Protein AF-A0A8H6GG37-F1 (afdb_monomer_lite)

Foldseek 3Di:
DPDDPWDKDKDFAAPPPCPVVVPPGGPDIDIDIDDDDDPPVQLVVVPPVPDPDDDPPADRLVVLLVQLVLQVQAAPAEAEAADCPRNSNQVNSVVRRHNYDYHHDDPCQQQAVHDLRGLVVVCVVDVPDDRPDAQDAPLLVLVVVVVVCLVPADAQGKDKDKAKDFQPDDCGPDDDDDQQWAWDDWDWDDDPRIIIITTMTTGHPPVPGDPVRNVCVVPDDDDDQDDRHNCSSYVPVCVVVVVVPDPD

InterPro domains:
  IPR029063 S-adenosyl-L-methionine-dependent methyltransferase superfamily [G3DSA:3.40.50.150] (49-127)
  IPR029063 S-adenosyl-L-methionine-dependent methyltransferase superfamily [SSF53335] (45-206)
  IPR059073 tRNA (guanine(10)-N(2))-methyltransferase TRMT11, N-terminal domain [PF25904] (1-40)

pLDDT: mean 85.77, std 13.99, range [35.09, 98.62]

Organism: NCBI:txid100902

Sequence (248 aa):
MTNPDNLFTIFEMWPYNSVPLNIPDPTMMYLARHVGNSSRELLVKFDLKKRGYISTTSMDSELALVTANLALAAPGKLFYDPFVGTGSFPIACAHFGALAFGSDIDGRSIRGEGGNKSLKGNFDQKPTYVPPKKPYSFLVMLDDILAFASETLVDEGRLSFWMPTANDEDQEIPVPSHPYMGVVSVCTQPFNKWSRRLITYRRLPDSQVSQEALEAYTNRQKLTLNGTSADELNPFRRGYFKKFEAEE

Structure (mmCIF, N/CA/C/O backbone):
data_AF-A0A8H6GG37-F1
#
_entry.id   AF-A0A8H6GG37-F1
#
loop_
_atom_site.group_PDB
_atom_site.id
_atom_site.type_symbol
_atom_site.label_atom_id
_atom_site.label_alt_id
_atom_site.label_comp_id
_atom_site.label_asym_id
_atom_site.label_entity_id
_atom_site.label_seq_id
_atom_site.pdbx_PDB_ins_code
_atom_site.Cartn_x
_atom_site.Cartn_y
_atom_site.Cartn_z
_atom_site.occupancy
_atom_site.B_iso_or_equiv
_atom_site.auth_seq_id
_atom_site.auth_comp_id
_atom_site.auth_asym_id
_atom_site.auth_atom_id
_atom_site.pdbx_PDB_model_num
ATOM 1 N N . MET A 1 1 ? 9.908 -5.284 -39.835 1.00 66.06 1 MET A N 1
ATOM 2 C CA . MET A 1 1 ? 9.588 -6.712 -39.619 1.00 66.06 1 MET A CA 1
ATOM 3 C C . MET A 1 1 ? 8.368 -6.785 -38.720 1.00 66.06 1 MET A C 1
ATOM 5 O O . MET A 1 1 ? 8.348 -6.089 -37.714 1.00 66.06 1 MET A O 1
ATOM 9 N N . THR A 1 2 ? 7.347 -7.548 -39.091 1.00 84.38 2 THR A N 1
ATOM 10 C CA . THR A 1 2 ? 6.125 -7.750 -38.297 1.00 84.38 2 THR A CA 1
ATOM 11 C C . THR A 1 2 ? 6.185 -9.117 -37.610 1.00 84.38 2 THR A C 1
ATOM 13 O O . THR A 1 2 ? 6.538 -10.096 -38.253 1.00 84.38 2 THR A O 1
ATOM 16 N N . ASN A 1 3 ? 5.851 -9.168 -36.315 1.00 88.00 3 ASN A N 1
ATOM 17 C CA . ASN A 1 3 ? 5.745 -10.386 -35.493 1.00 88.00 3 ASN A CA 1
ATOM 18 C C . ASN A 1 3 ? 7.001 -11.297 -35.429 1.00 88.00 3 ASN A C 1
ATOM 20 O O . ASN A 1 3 ? 6.929 -12.455 -35.835 1.00 88.00 3 ASN A O 1
ATOM 24 N N . PRO A 1 4 ? 8.157 -10.802 -34.947 1.00 92.88 4 PRO A N 1
ATOM 25 C CA . PRO A 1 4 ? 9.343 -11.638 -34.762 1.00 92.88 4 PRO A CA 1
ATOM 26 C C . PRO A 1 4 ? 9.193 -12.602 -33.572 1.00 92.88 4 PRO A C 1
ATOM 28 O O . PRO A 1 4 ? 8.667 -12.212 -32.531 1.00 92.88 4 PRO A O 1
ATOM 31 N N . ASP A 1 5 ? 9.748 -13.814 -33.680 1.00 92.44 5 ASP A N 1
ATOM 32 C CA . ASP A 1 5 ? 9.786 -14.787 -32.569 1.00 92.44 5 ASP A CA 1
ATOM 33 C C . ASP A 1 5 ? 10.670 -14.317 -31.406 1.00 92.44 5 ASP A C 1
ATOM 35 O O . ASP A 1 5 ? 10.415 -14.611 -30.240 1.00 92.44 5 ASP A O 1
ATOM 39 N N . ASN A 1 6 ? 11.736 -13.578 -31.726 1.00 93.06 6 ASN A N 1
ATOM 40 C CA . ASN A 1 6 ? 12.625 -12.972 -30.748 1.00 93.06 6 ASN A CA 1
ATOM 41 C C . ASN A 1 6 ? 12.897 -11.525 -31.141 1.00 93.06 6 ASN A C 1
ATOM 43 O O . ASN A 1 6 ? 13.333 -11.241 -32.257 1.00 93.06 6 ASN A O 1
ATOM 47 N N . LEU A 1 7 ? 12.683 -10.620 -30.193 1.00 94.19 7 LEU A N 1
ATOM 48 C CA . LEU A 1 7 ? 13.090 -9.230 -30.312 1.00 94.19 7 LEU A CA 1
ATOM 49 C C . LEU A 1 7 ? 14.289 -9.007 -29.389 1.00 94.19 7 LEU A C 1
ATOM 51 O O . LEU A 1 7 ? 14.226 -9.321 -28.200 1.00 94.19 7 LEU A O 1
ATOM 55 N N . PHE A 1 8 ? 15.379 -8.487 -29.944 1.00 94.50 8 PHE A N 1
ATOM 56 C CA . PHE A 1 8 ? 16.573 -8.111 -29.194 1.00 94.50 8 PHE A CA 1
ATOM 57 C C . PHE A 1 8 ? 16.728 -6.595 -29.221 1.00 94.50 8 PHE A C 1
ATOM 59 O O . PHE A 1 8 ? 16.474 -5.963 -30.247 1.00 94.50 8 PHE A O 1
ATOM 66 N N . THR A 1 9 ? 17.153 -6.032 -28.096 1.00 93.62 9 THR A N 1
ATOM 67 C CA . THR A 1 9 ? 17.305 -4.590 -27.901 1.00 93.62 9 THR A CA 1
ATOM 68 C C . THR A 1 9 ? 18.679 -4.299 -27.320 1.00 93.62 9 THR A C 1
ATOM 70 O O . THR A 1 9 ? 19.164 -5.040 -26.462 1.00 93.62 9 THR A O 1
ATOM 73 N N . ILE A 1 10 ? 19.290 -3.210 -27.782 1.00 95.06 10 ILE A N 1
ATOM 74 C CA . ILE A 1 10 ? 20.491 -2.641 -27.175 1.00 95.06 10 ILE A CA 1
ATOM 75 C C . ILE A 1 10 ? 20.045 -1.559 -26.189 1.00 95.06 10 ILE A C 1
ATOM 77 O O . ILE A 1 10 ? 19.316 -0.642 -26.562 1.00 95.06 10 ILE A O 1
ATOM 81 N N . PHE A 1 11 ? 20.461 -1.686 -24.933 1.00 94.00 11 PHE A N 1
ATOM 82 C CA . PHE A 1 11 ? 20.281 -0.673 -23.901 1.00 94.00 11 PHE A CA 1
ATOM 83 C C . PHE A 1 11 ? 21.609 0.021 -23.642 1.00 94.00 11 PHE A C 1
ATOM 85 O O . PHE A 1 11 ? 22.604 -0.629 -23.323 1.00 94.00 11 PHE A O 1
ATOM 92 N N . GLU A 1 12 ? 21.608 1.342 -23.751 1.00 95.88 12 GLU A N 1
ATOM 93 C CA . GLU A 1 12 ? 22.790 2.168 -23.545 1.00 95.88 12 GLU A CA 1
ATOM 94 C C . GLU A 1 12 ? 22.680 2.901 -22.210 1.00 95.88 12 GLU A C 1
ATOM 96 O O . GLU A 1 12 ? 21.697 3.594 -21.939 1.00 95.88 12 GLU A O 1
ATOM 101 N N . MET A 1 13 ? 23.702 2.759 -21.372 1.00 95.44 13 MET A N 1
ATOM 102 C CA . MET A 1 13 ? 23.847 3.553 -20.162 1.00 95.44 13 MET A CA 1
ATOM 103 C C . MET A 1 13 ? 24.735 4.751 -20.446 1.00 95.44 13 MET A C 1
ATOM 105 O O . MET A 1 13 ? 25.945 4.624 -20.634 1.00 95.44 13 MET A O 1
ATOM 109 N N . TRP A 1 14 ? 24.114 5.921 -20.432 1.00 96.50 14 TRP A N 1
ATOM 110 C CA . TRP A 1 14 ? 24.785 7.196 -20.605 1.00 96.50 14 TRP A CA 1
ATOM 111 C C . TRP A 1 14 ? 25.024 7.873 -19.252 1.00 96.50 14 TRP A C 1
ATOM 113 O O . TRP A 1 14 ? 24.177 7.764 -18.358 1.00 96.50 14 TRP A O 1
ATOM 123 N N . PRO A 1 15 ? 26.132 8.615 -19.089 1.00 94.31 15 PRO A N 1
ATOM 124 C CA . PRO A 1 15 ? 26.285 9.511 -17.953 1.00 94.31 15 PRO A CA 1
ATOM 125 C C . PRO A 1 15 ? 25.146 10.536 -17.903 1.00 94.31 15 PRO A C 1
ATOM 127 O O . PRO A 1 15 ? 24.625 10.965 -18.937 1.00 94.31 15 PRO A O 1
ATOM 130 N N . TYR A 1 16 ? 24.780 10.963 -16.695 1.00 93.81 16 TYR A N 1
ATOM 131 C CA . TYR A 1 16 ? 23.823 12.054 -16.516 1.00 93.81 16 TYR A CA 1
ATOM 132 C C . TYR A 1 16 ? 24.286 13.303 -17.289 1.00 93.81 16 TYR A C 1
ATOM 134 O O . TYR A 1 16 ? 25.466 13.648 -17.255 1.00 93.81 16 TYR A O 1
ATOM 142 N N . ASN A 1 17 ? 23.362 13.978 -17.983 1.00 93.62 17 ASN A N 1
ATOM 143 C CA . ASN A 1 17 ? 23.649 15.109 -18.879 1.00 93.62 17 ASN A CA 1
ATOM 144 C C . ASN A 1 17 ? 24.603 14.801 -20.055 1.00 93.62 17 ASN A C 1
ATOM 146 O O . ASN A 1 17 ? 25.293 15.702 -20.530 1.00 93.62 17 ASN A O 1
ATOM 150 N N . SER A 1 18 ? 24.622 13.572 -20.581 1.00 93.06 18 SER A N 1
ATOM 151 C CA . SER A 1 18 ? 25.464 13.219 -21.737 1.00 93.06 18 SER A CA 1
ATOM 152 C C . SER A 1 18 ? 25.250 14.106 -22.968 1.00 93.06 18 SER A C 1
ATOM 154 O O . SER A 1 18 ? 26.228 14.484 -23.611 1.00 93.06 18 SER A O 1
ATOM 156 N N . VAL A 1 19 ? 24.000 14.489 -23.264 1.00 92.19 19 VAL A N 1
ATOM 157 C CA . VAL A 1 19 ? 23.666 15.318 -24.436 1.00 92.19 19 VAL A CA 1
ATOM 158 C C . VAL A 1 19 ? 24.246 16.739 -24.314 1.00 92.19 19 VAL A C 1
ATOM 160 O O . VAL A 1 19 ? 25.012 17.120 -25.196 1.00 92.19 19 VAL A O 1
ATOM 163 N N . PRO A 1 20 ? 23.988 17.525 -23.241 1.00 95.88 20 PRO A N 1
ATOM 164 C CA . PRO A 1 20 ? 24.620 18.841 -23.085 1.00 95.88 20 PRO A CA 1
ATOM 165 C C . PRO A 1 20 ? 26.147 18.807 -22.969 1.00 95.88 20 PRO A C 1
ATOM 167 O O . PRO A 1 20 ? 26.809 19.755 -23.378 1.00 95.88 20 PRO A O 1
ATOM 170 N N . LEU A 1 21 ? 26.708 17.739 -22.392 1.00 94.56 21 LEU A N 1
ATOM 171 C CA . LEU A 1 21 ? 28.153 17.583 -22.206 1.00 94.56 21 LEU A CA 1
ATOM 172 C C . LEU A 1 21 ? 28.867 17.037 -23.450 1.00 94.56 21 LEU A C 1
ATOM 174 O O . LEU A 1 21 ? 30.084 16.866 -23.417 1.00 94.56 21 LEU A O 1
ATOM 178 N N . ASN A 1 22 ? 28.126 16.775 -24.531 1.00 94.69 22 ASN A N 1
ATOM 179 C CA . ASN A 1 22 ? 28.638 16.225 -25.782 1.00 94.69 22 ASN A CA 1
ATOM 180 C C . ASN A 1 22 ? 29.504 14.971 -25.564 1.00 94.69 22 ASN A C 1
ATOM 182 O O . ASN A 1 22 ? 30.577 14.824 -26.152 1.00 94.69 22 ASN A O 1
ATOM 186 N N . ILE A 1 23 ? 29.055 14.092 -24.664 1.00 95.00 23 ILE A N 1
ATOM 187 C CA . ILE A 1 23 ? 29.743 12.831 -24.392 1.00 95.00 23 ILE A CA 1
ATOM 188 C C . ILE A 1 23 ? 29.549 11.931 -25.620 1.00 95.00 23 ILE A C 1
ATOM 190 O O . ILE A 1 23 ? 28.401 11.711 -26.006 1.00 95.00 23 ILE A O 1
ATOM 194 N N . PRO A 1 24 ? 30.630 11.435 -26.247 1.00 94.88 24 PRO A N 1
ATOM 195 C CA . PRO A 1 24 ? 30.539 10.760 -27.541 1.00 94.88 24 PRO A CA 1
ATOM 196 C C . PRO A 1 24 ? 30.021 9.322 -27.445 1.00 94.88 24 PRO A C 1
ATOM 198 O O . PRO A 1 24 ? 29.372 8.854 -28.375 1.00 94.88 24 PRO A O 1
ATOM 201 N N . ASP A 1 25 ? 30.267 8.644 -26.321 1.00 95.56 25 ASP A N 1
ATOM 202 C CA . ASP A 1 25 ? 30.009 7.213 -26.163 1.00 95.56 25 ASP A CA 1
ATOM 203 C C . ASP A 1 25 ? 29.302 6.907 -24.831 1.00 95.56 25 ASP A C 1
ATOM 205 O O . ASP A 1 25 ? 29.584 7.556 -23.811 1.00 95.56 25 ASP A O 1
ATOM 209 N N . PRO A 1 26 ? 28.403 5.905 -24.791 1.00 96.00 26 PRO A N 1
ATOM 210 C CA . PRO A 1 26 ? 27.817 5.452 -23.540 1.00 96.00 26 PRO A CA 1
ATOM 211 C C . PRO A 1 26 ? 28.872 4.767 -22.670 1.00 96.00 26 PRO A C 1
ATOM 213 O O . PRO A 1 26 ? 29.826 4.157 -23.148 1.00 96.00 26 PRO A O 1
ATOM 216 N N . THR A 1 27 ? 28.665 4.805 -21.357 1.00 95.94 27 THR A N 1
ATOM 217 C CA . THR A 1 27 ? 29.536 4.119 -20.394 1.00 95.94 27 THR A CA 1
ATOM 218 C C . THR A 1 27 ? 29.417 2.602 -20.504 1.00 95.94 27 THR A C 1
ATOM 220 O O . THR A 1 27 ? 30.375 1.883 -20.229 1.00 95.94 27 THR A O 1
ATOM 223 N N . MET A 1 28 ? 28.238 2.101 -20.880 1.00 96.44 28 MET A N 1
ATOM 224 C CA . MET A 1 28 ? 28.003 0.672 -21.053 1.00 96.44 28 MET A CA 1
ATOM 225 C C . MET A 1 28 ? 26.891 0.412 -22.066 1.00 96.44 28 MET A C 1
ATOM 227 O O . MET A 1 28 ? 25.934 1.181 -22.160 1.00 96.44 28 MET A O 1
ATOM 231 N N . MET A 1 29 ? 27.001 -0.703 -22.785 1.00 96.69 29 MET A N 1
ATOM 232 C CA . MET A 1 29 ? 25.957 -1.217 -23.667 1.00 96.69 29 MET A CA 1
ATOM 233 C C . MET A 1 29 ? 25.572 -2.634 -23.248 1.00 96.69 29 MET A C 1
ATOM 235 O O . MET A 1 29 ? 26.437 -3.468 -22.979 1.00 96.69 29 MET A O 1
ATOM 239 N N . TYR A 1 30 ? 24.273 -2.919 -23.244 1.00 96.06 30 TYR A N 1
ATOM 240 C CA . TYR A 1 30 ? 23.727 -4.245 -22.978 1.00 96.06 30 TYR A CA 1
ATOM 241 C C . TYR A 1 30 ? 22.900 -4.715 -24.164 1.00 96.06 30 TYR A C 1
ATOM 243 O O . TYR A 1 30 ? 21.955 -4.041 -24.564 1.00 96.06 30 TYR A O 1
ATOM 251 N N . LEU A 1 31 ? 23.201 -5.901 -24.684 1.00 96.81 31 LEU A N 1
ATOM 252 C CA . LEU A 1 31 ? 22.315 -6.602 -25.606 1.00 96.81 31 LEU A CA 1
ATOM 253 C C . LEU A 1 31 ? 21.396 -7.523 -24.800 1.00 96.81 31 LEU A C 1
ATOM 255 O O . LEU A 1 31 ? 21.874 -8.413 -24.098 1.00 96.81 31 LEU A O 1
ATOM 259 N N . ALA A 1 32 ? 20.084 -7.328 -24.908 1.00 95.44 32 ALA A N 1
ATOM 260 C CA . ALA A 1 32 ? 19.099 -8.096 -24.154 1.00 95.44 32 ALA A CA 1
ATOM 261 C C . ALA A 1 32 ? 17.963 -8.604 -25.045 1.00 95.44 32 ALA A C 1
ATOM 263 O O . ALA A 1 32 ? 17.609 -7.987 -26.051 1.00 95.44 32 ALA A O 1
ATOM 264 N N . ARG A 1 33 ? 17.352 -9.726 -24.648 1.00 94.38 33 ARG A N 1
ATOM 265 C CA . ARG A 1 33 ? 16.090 -10.191 -25.235 1.00 94.38 33 ARG A CA 1
ATOM 266 C C . ARG A 1 33 ? 14.936 -9.413 -24.614 1.00 94.38 33 ARG A C 1
ATOM 268 O O . ARG A 1 33 ? 14.821 -9.343 -23.393 1.00 94.38 33 ARG A O 1
ATOM 275 N N . HIS A 1 34 ? 14.050 -8.885 -25.443 1.00 92.00 34 HIS A N 1
ATOM 276 C CA . HIS A 1 34 ? 12.800 -8.294 -24.994 1.00 92.00 34 HIS A CA 1
ATOM 277 C C . HIS A 1 34 ? 11.903 -9.377 -24.373 1.00 92.00 34 HIS A C 1
ATOM 279 O O . HIS A 1 34 ? 11.577 -10.372 -25.019 1.00 92.00 34 HIS A O 1
ATOM 285 N N . VAL A 1 35 ? 11.529 -9.192 -23.105 1.00 92.12 35 VAL A N 1
ATOM 286 C CA . VAL A 1 35 ? 10.702 -10.147 -22.341 1.00 92.12 35 VAL A CA 1
ATOM 287 C C . VAL A 1 35 ? 9.262 -9.679 -22.146 1.00 92.12 35 VAL A C 1
ATOM 289 O O . VAL A 1 35 ? 8.386 -10.504 -21.912 1.00 92.12 35 VAL A O 1
ATOM 292 N N . GLY A 1 36 ? 9.000 -8.377 -22.255 1.00 89.12 36 GLY A N 1
ATOM 293 C CA . GLY A 1 36 ? 7.673 -7.818 -22.045 1.00 89.12 36 GLY A CA 1
ATOM 294 C C . GLY A 1 36 ? 7.670 -6.295 -22.061 1.00 89.12 36 GLY A C 1
ATOM 295 O O . GLY A 1 36 ? 8.689 -5.652 -21.813 1.00 89.12 36 GLY A O 1
ATOM 296 N N . ASN A 1 37 ? 6.493 -5.739 -22.339 1.00 89.06 37 ASN A N 1
ATOM 297 C CA . ASN A 1 37 ? 6.243 -4.304 -22.325 1.00 89.06 37 ASN A CA 1
ATOM 298 C C . ASN A 1 37 ? 5.727 -3.852 -20.954 1.00 89.06 37 ASN A C 1
ATOM 300 O O . ASN A 1 37 ? 5.157 -4.636 -20.196 1.00 89.06 37 ASN A O 1
ATOM 304 N N . SER A 1 38 ? 5.863 -2.559 -20.665 1.00 88.50 38 SER A N 1
ATOM 305 C CA . SER A 1 38 ? 5.164 -1.940 -19.537 1.00 88.50 38 SER A CA 1
ATOM 306 C C . SER A 1 38 ? 3.655 -1.912 -19.767 1.00 88.50 38 SER A C 1
ATOM 308 O O . SER A 1 38 ? 3.229 -1.646 -20.889 1.00 88.50 38 SER A O 1
ATOM 310 N N . SER A 1 39 ? 2.869 -2.011 -18.699 1.00 89.75 39 SER A N 1
ATOM 311 C CA . SER A 1 39 ? 1.404 -1.911 -18.748 1.00 89.75 39 SER A CA 1
ATOM 312 C C . SER A 1 39 ? 0.882 -0.463 -18.674 1.00 89.75 39 SER A C 1
ATOM 314 O O . SER A 1 39 ? -0.034 -0.147 -17.914 1.00 89.75 39 SER A O 1
ATOM 316 N N . ARG A 1 40 ? 1.501 0.467 -19.416 1.00 90.00 40 ARG A N 1
ATOM 317 C CA . ARG A 1 40 ? 1.153 1.908 -19.379 1.00 90.00 40 ARG A CA 1
ATOM 318 C C . ARG A 1 40 ? -0.265 2.191 -19.878 1.00 90.00 40 ARG A C 1
ATOM 320 O O . ARG A 1 40 ? -0.887 3.161 -19.455 1.00 90.00 40 ARG A O 1
ATOM 327 N N . GLU A 1 41 ? -0.802 1.334 -20.735 1.00 92.81 41 GLU A N 1
ATOM 328 C CA . GLU A 1 41 ? -2.183 1.378 -21.213 1.00 92.81 41 GLU A CA 1
ATOM 329 C C . GLU A 1 41 ? -3.214 1.272 -20.080 1.00 92.81 41 GLU A C 1
ATOM 331 O O . GLU A 1 41 ? -4.336 1.769 -20.213 1.00 92.81 41 GLU A O 1
ATOM 336 N N . LEU A 1 42 ? -2.834 0.686 -18.939 1.00 93.00 42 LEU A N 1
ATOM 337 C CA . LEU A 1 42 ? -3.704 0.602 -17.771 1.00 93.00 42 LEU A CA 1
ATOM 338 C C . LEU A 1 42 ? -4.040 1.980 -17.200 1.00 93.00 42 LEU A C 1
ATOM 340 O O . LEU A 1 42 ? -5.151 2.160 -16.710 1.00 93.00 42 LEU A O 1
ATOM 344 N N . LEU A 1 43 ? -3.157 2.972 -17.337 1.00 91.62 43 LEU A N 1
ATOM 345 C CA . LEU A 1 43 ? -3.440 4.345 -16.905 1.00 91.62 43 LEU A CA 1
ATOM 346 C C . LEU A 1 43 ? -4.620 4.938 -17.675 1.00 91.62 43 LEU A C 1
ATOM 348 O O . LEU A 1 43 ? -5.499 5.570 -17.098 1.00 91.62 43 LEU A O 1
ATOM 352 N N . VAL A 1 44 ? -4.691 4.656 -18.977 1.00 92.25 44 VAL A N 1
ATOM 353 C CA . VAL A 1 44 ? -5.805 5.085 -19.829 1.00 92.25 44 VAL A CA 1
ATOM 354 C C . VAL A 1 44 ? -7.068 4.293 -19.502 1.00 92.25 44 VAL A C 1
ATOM 356 O O . VAL A 1 44 ? -8.170 4.842 -19.537 1.00 92.25 44 VAL A O 1
ATOM 359 N N . LYS A 1 45 ? -6.943 2.997 -19.201 1.00 91.81 45 LYS A N 1
ATOM 360 C CA . LYS A 1 45 ? -8.080 2.140 -18.838 1.00 91.81 45 LYS A CA 1
ATOM 361 C C . LYS A 1 45 ? -8.720 2.567 -17.516 1.00 91.81 45 LYS A C 1
ATOM 363 O O . LYS A 1 45 ? -9.943 2.638 -17.443 1.00 91.81 45 LYS A O 1
ATOM 368 N N . PHE A 1 46 ? -7.901 2.847 -16.505 1.00 92.31 46 PHE A N 1
ATOM 369 C CA . PHE A 1 46 ? -8.332 3.189 -15.150 1.00 92.31 46 PHE A CA 1
ATOM 370 C C . PHE A 1 46 ? -8.452 4.689 -14.897 1.00 92.31 46 PHE A C 1
ATOM 372 O O . PHE A 1 46 ? -8.650 5.067 -13.746 1.00 92.31 46 PHE A O 1
ATOM 379 N N . ASP A 1 47 ? -8.351 5.533 -15.928 1.00 91.75 47 ASP A N 1
ATOM 380 C CA . ASP A 1 47 ? -8.538 6.982 -15.810 1.00 91.75 47 ASP A CA 1
ATOM 381 C C . ASP A 1 47 ? -9.796 7.297 -14.983 1.00 91.75 47 ASP A C 1
ATOM 383 O O . ASP A 1 47 ? -10.906 6.860 -15.310 1.00 91.75 47 ASP A O 1
ATOM 387 N N . LEU A 1 48 ? -9.614 8.063 -13.903 1.00 88.81 48 LEU A N 1
ATOM 388 C CA . LEU A 1 48 ? -10.680 8.422 -12.972 1.00 88.81 48 LEU A CA 1
ATOM 389 C C . LEU A 1 48 ? -11.865 9.100 -13.671 1.00 88.81 48 LEU A C 1
ATOM 391 O O . LEU A 1 48 ? -12.999 8.931 -13.230 1.00 88.81 48 LEU A O 1
ATOM 395 N N . LYS A 1 49 ? -11.643 9.797 -14.793 1.00 89.69 49 LYS A N 1
ATOM 396 C CA . LYS A 1 49 ? -12.711 10.433 -15.584 1.00 89.69 49 LYS A CA 1
ATOM 397 C C . LYS A 1 49 ? -13.695 9.433 -16.190 1.00 89.69 49 LYS A C 1
ATOM 399 O O . LYS A 1 49 ? -14.820 9.804 -16.507 1.00 89.69 49 LYS A O 1
ATOM 404 N N . LYS A 1 50 ? -13.285 8.174 -16.369 1.00 89.25 50 LYS A N 1
ATOM 405 C CA . LYS A 1 50 ? -14.132 7.099 -16.913 1.00 89.25 50 LYS A CA 1
ATOM 406 C C . LYS A 1 50 ? -14.972 6.411 -15.839 1.00 89.25 50 LYS A C 1
ATOM 408 O O . LYS A 1 50 ? -15.801 5.560 -16.156 1.00 89.25 50 LYS A O 1
ATOM 413 N N . ARG A 1 51 ? -14.748 6.735 -14.565 1.00 87.12 51 ARG A N 1
ATOM 414 C CA . ARG A 1 51 ? -15.420 6.097 -13.438 1.00 87.12 51 ARG A CA 1
ATOM 415 C C . ARG A 1 51 ? -16.772 6.757 -13.180 1.00 87.12 51 ARG A C 1
ATOM 417 O O . ARG A 1 51 ? -16.860 7.974 -13.082 1.00 87.12 51 ARG A O 1
ATOM 424 N N . GLY A 1 52 ? -17.817 5.949 -12.994 1.00 88.50 52 GLY A N 1
ATOM 425 C CA . GLY A 1 52 ? -19.164 6.458 -12.697 1.00 88.50 52 GLY A CA 1
ATOM 426 C C . GLY A 1 52 ? -19.293 7.157 -11.337 1.00 88.50 52 GLY A C 1
ATOM 427 O O . GLY A 1 52 ? -20.215 7.940 -11.137 1.00 88.50 52 GLY A O 1
ATOM 428 N N . TYR A 1 53 ? -18.369 6.900 -10.406 1.00 85.25 53 TYR A N 1
ATOM 429 C CA . TYR A 1 53 ? -18.323 7.554 -9.101 1.00 85.25 53 TYR A CA 1
ATOM 430 C C . TYR A 1 53 ? -16.890 7.931 -8.724 1.00 85.25 53 TYR A C 1
ATOM 432 O O . TYR A 1 53 ? -16.013 7.069 -8.649 1.00 85.25 53 TYR A O 1
ATOM 440 N N . ILE A 1 54 ? -16.679 9.219 -8.455 1.00 87.44 54 ILE A N 1
ATOM 441 C CA . ILE A 1 54 ? -15.433 9.791 -7.942 1.00 87.44 54 ILE A CA 1
ATOM 442 C C . ILE A 1 54 ? -15.741 10.752 -6.793 1.00 87.44 54 ILE A C 1
ATOM 444 O O . ILE A 1 54 ? -16.830 11.313 -6.691 1.00 87.44 54 ILE A O 1
ATOM 448 N N . SER A 1 55 ? -14.755 10.952 -5.932 1.00 85.56 55 SER A N 1
ATOM 449 C CA . SER A 1 55 ? -14.772 11.927 -4.843 1.00 85.56 55 SER A CA 1
ATOM 450 C C . SER A 1 55 ? -13.366 12.493 -4.640 1.00 85.56 55 SER A C 1
ATOM 452 O O . SER A 1 55 ? -12.392 11.953 -5.172 1.00 85.56 55 SER A O 1
ATOM 454 N N . THR A 1 56 ? -13.248 13.527 -3.809 1.00 82.00 56 THR A N 1
ATOM 455 C CA . THR A 1 56 ? -11.969 14.145 -3.422 1.00 82.00 56 THR A CA 1
ATOM 456 C C . THR A 1 56 ? -10.984 13.184 -2.750 1.00 82.00 56 THR A C 1
ATOM 458 O O . THR A 1 56 ? -9.798 13.486 -2.688 1.00 82.00 56 THR A O 1
ATOM 461 N N . THR A 1 57 ? -11.444 12.024 -2.271 1.00 81.94 57 THR A N 1
ATOM 462 C CA . THR A 1 57 ? -10.600 10.985 -1.658 1.00 81.94 57 THR A CA 1
ATOM 463 C C . THR A 1 57 ? -10.186 9.887 -2.639 1.00 81.94 57 THR A C 1
ATOM 465 O O . THR A 1 57 ? -9.556 8.912 -2.237 1.00 81.94 57 THR A O 1
ATOM 468 N N . SER A 1 58 ? -10.528 10.012 -3.927 1.00 88.44 58 SER A N 1
ATOM 469 C CA . SER A 1 58 ? -10.154 9.014 -4.935 1.00 88.44 58 SER A CA 1
ATOM 470 C C . SER A 1 58 ? -8.653 9.062 -5.195 1.00 88.44 58 SER A C 1
ATOM 472 O O . SER A 1 58 ? -8.128 10.089 -5.621 1.00 88.44 58 SER A O 1
ATOM 474 N N . MET A 1 59 ? -7.968 7.940 -4.964 1.00 91.62 59 MET A N 1
ATOM 475 C CA . MET A 1 59 ? -6.555 7.812 -5.313 1.00 91.62 59 MET A CA 1
ATOM 476 C C . MET A 1 59 ? -6.384 7.804 -6.833 1.00 91.62 59 MET A C 1
ATOM 478 O O . MET A 1 59 ? -7.186 7.181 -7.536 1.00 91.62 59 MET A O 1
ATOM 482 N N . ASP A 1 60 ? -5.320 8.462 -7.294 1.00 92.12 60 ASP A N 1
ATOM 483 C CA . ASP A 1 60 ? -4.843 8.422 -8.674 1.00 92.12 60 ASP A CA 1
ATOM 484 C C . ASP A 1 60 ? -4.595 6.982 -9.155 1.00 92.12 60 ASP A C 1
ATOM 486 O O . ASP A 1 60 ? -4.138 6.117 -8.402 1.00 92.12 60 ASP A O 1
ATOM 490 N N . SER A 1 61 ? -4.907 6.731 -10.423 1.00 92.81 61 SER A N 1
ATOM 491 C CA . SER A 1 61 ? -4.905 5.396 -11.016 1.00 92.81 61 SER A CA 1
ATOM 492 C C . SER A 1 61 ? -3.507 4.784 -11.106 1.00 92.81 61 SER A C 1
ATOM 494 O O . SER A 1 61 ? -3.363 3.586 -10.863 1.00 92.81 61 SER A O 1
ATOM 496 N N . GLU A 1 62 ? -2.474 5.576 -11.410 1.00 94.25 62 GLU A N 1
ATOM 497 C CA . GLU A 1 62 ? -1.092 5.087 -11.458 1.00 94.25 62 GLU A CA 1
ATOM 498 C C . GLU A 1 62 ? -0.649 4.631 -10.072 1.00 94.25 62 GLU A C 1
ATOM 500 O O . GLU A 1 62 ? -0.189 3.504 -9.885 1.00 94.25 62 GLU A O 1
ATOM 505 N N . LEU A 1 63 ? -0.873 5.478 -9.073 1.00 94.81 63 LEU A N 1
ATOM 506 C CA . LEU A 1 63 ? -0.484 5.187 -7.698 1.00 94.81 63 LEU A CA 1
ATOM 507 C C . LEU A 1 63 ? -1.277 4.030 -7.095 1.00 94.81 63 LEU A C 1
ATOM 509 O O . LEU A 1 63 ? -0.718 3.247 -6.326 1.00 94.81 63 LEU A O 1
ATOM 513 N N . ALA A 1 64 ? -2.550 3.880 -7.458 1.00 95.75 64 ALA A N 1
ATOM 514 C CA . ALA A 1 64 ? -3.350 2.727 -7.068 1.00 95.75 64 ALA A CA 1
ATOM 515 C C . ALA A 1 64 ? -2.786 1.421 -7.655 1.00 95.75 64 ALA A C 1
ATOM 517 O O . ALA A 1 64 ? -2.633 0.448 -6.918 1.00 95.75 64 ALA A O 1
ATOM 518 N N . LEU A 1 65 ? -2.412 1.407 -8.941 1.00 96.38 65 LEU A N 1
ATOM 519 C CA . LEU A 1 65 ? -1.803 0.242 -9.596 1.00 96.38 65 LEU A CA 1
ATOM 520 C C . LEU A 1 65 ? -0.425 -0.094 -9.006 1.00 96.38 65 LEU A C 1
ATOM 522 O O . LEU A 1 65 ? -0.140 -1.260 -8.735 1.00 96.38 65 LEU A O 1
ATOM 526 N N . VAL A 1 66 ? 0.411 0.916 -8.742 1.00 95.69 66 VAL A N 1
ATOM 527 C CA . VAL A 1 66 ? 1.711 0.733 -8.072 1.00 95.69 66 VAL A CA 1
ATOM 528 C C . VAL A 1 66 ? 1.523 0.168 -6.664 1.00 95.69 66 VAL A C 1
ATOM 530 O O . VAL A 1 66 ? 2.217 -0.774 -6.281 1.00 95.69 66 VAL A O 1
ATOM 533 N N . THR A 1 67 ? 0.556 0.689 -5.906 1.00 96.75 67 THR A N 1
ATOM 534 C CA . THR A 1 67 ? 0.256 0.203 -4.550 1.00 96.75 67 THR A CA 1
ATOM 535 C C . THR A 1 67 ? -0.245 -1.242 -4.581 1.00 96.75 67 THR A C 1
ATOM 537 O O . THR A 1 67 ? 0.212 -2.053 -3.782 1.00 96.75 67 THR A O 1
ATOM 540 N N . ALA A 1 68 ? -1.115 -1.603 -5.529 1.00 96.81 68 ALA A N 1
ATOM 541 C CA . ALA A 1 68 ? -1.599 -2.975 -5.689 1.00 96.81 68 ALA A CA 1
ATOM 542 C C . ALA A 1 68 ? -0.464 -3.963 -6.024 1.00 96.81 68 ALA A C 1
ATOM 544 O O . ALA A 1 68 ? -0.436 -5.073 -5.490 1.00 96.81 68 ALA A O 1
ATOM 545 N N . ASN A 1 69 ? 0.511 -3.544 -6.838 1.00 95.75 69 ASN A N 1
ATOM 546 C CA . ASN A 1 69 ? 1.715 -4.333 -7.104 1.00 95.75 69 ASN A CA 1
ATOM 547 C C . ASN A 1 69 ? 2.586 -4.508 -5.852 1.00 95.75 69 ASN A C 1
ATOM 549 O O . ASN A 1 69 ? 3.026 -5.619 -5.566 1.00 95.75 69 ASN A O 1
ATOM 553 N N . LEU A 1 70 ? 2.809 -3.443 -5.075 1.00 96.94 70 LEU A N 1
ATOM 554 C CA . LEU A 1 70 ? 3.569 -3.513 -3.818 1.00 96.94 70 LEU A CA 1
ATOM 555 C C . LEU A 1 70 ? 2.867 -4.371 -2.754 1.00 96.94 70 LEU A C 1
ATOM 557 O O . LEU A 1 70 ? 3.532 -5.076 -1.996 1.00 96.94 70 LEU A O 1
ATOM 561 N N . ALA A 1 71 ? 1.534 -4.378 -2.759 1.00 96.44 71 ALA A N 1
ATOM 562 C CA . ALA A 1 71 ? 0.709 -5.265 -1.946 1.00 96.44 71 ALA A CA 1
ATOM 563 C C . ALA A 1 71 ? 0.660 -6.716 -2.475 1.00 96.44 71 ALA A C 1
ATOM 565 O O . ALA A 1 71 ? 0.055 -7.586 -1.850 1.00 96.44 71 ALA A O 1
ATOM 566 N N . LEU A 1 72 ? 1.314 -7.000 -3.609 1.00 97.44 72 LEU A N 1
ATOM 567 C CA . LEU A 1 72 ? 1.357 -8.304 -4.272 1.00 97.44 72 LEU A CA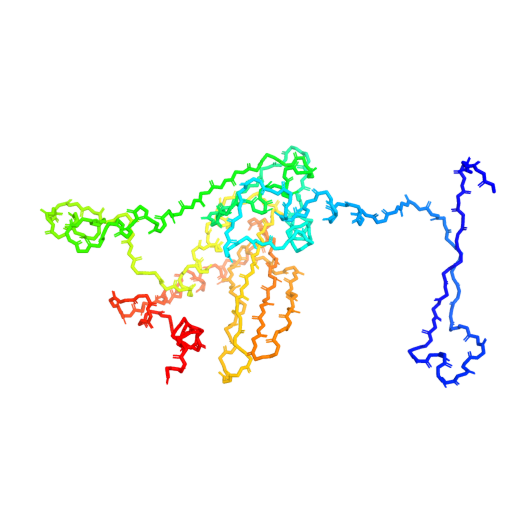 1
ATOM 568 C C . LEU A 1 72 ? -0.031 -8.851 -4.648 1.00 97.44 72 LEU A C 1
ATOM 570 O O . LEU A 1 72 ? -0.257 -10.061 -4.528 1.00 97.44 72 LEU A O 1
ATOM 574 N N . ALA A 1 73 ? -0.945 -7.990 -5.107 1.00 97.62 73 ALA A N 1
ATOM 575 C CA . ALA A 1 73 ? -2.249 -8.406 -5.621 1.00 97.62 73 ALA A CA 1
ATOM 576 C C . ALA A 1 73 ? -2.089 -9.403 -6.784 1.00 97.62 73 ALA A C 1
ATOM 578 O O . ALA A 1 73 ? -1.311 -9.174 -7.708 1.00 97.62 73 ALA A O 1
ATOM 579 N N . ALA A 1 74 ? -2.796 -10.532 -6.715 1.00 97.75 74 ALA A N 1
ATOM 580 C CA . ALA A 1 74 ? -2.699 -11.617 -7.689 1.00 97.75 74 ALA A CA 1
ATOM 581 C C . ALA A 1 74 ? -3.930 -12.544 -7.604 1.00 97.75 74 ALA A C 1
ATOM 583 O O . ALA A 1 74 ? -4.635 -12.515 -6.587 1.00 97.75 74 ALA A O 1
ATOM 584 N N . PRO A 1 75 ? -4.166 -13.414 -8.607 1.00 98.31 75 PRO A N 1
ATOM 585 C CA . PRO A 1 75 ? -5.208 -14.435 -8.542 1.00 98.31 75 PRO A CA 1
ATOM 586 C C . PRO A 1 75 ? -5.092 -15.322 -7.297 1.00 98.31 75 PRO A C 1
ATOM 588 O O . PRO A 1 75 ? -3.995 -15.713 -6.899 1.00 98.31 75 PRO A O 1
ATOM 591 N N . GLY A 1 76 ? -6.235 -15.639 -6.683 1.00 96.50 76 GLY A N 1
ATOM 592 C CA . GLY A 1 76 ? -6.311 -16.479 -5.479 1.00 96.50 76 GLY A CA 1
ATOM 593 C C . GLY A 1 76 ? -5.983 -15.762 -4.165 1.00 96.50 76 GLY A C 1
ATOM 594 O O . GLY A 1 76 ? -6.016 -16.396 -3.113 1.00 96.50 76 GLY A O 1
ATOM 595 N N . LYS A 1 77 ? -5.693 -14.454 -4.195 1.00 96.94 77 LYS A N 1
ATOM 596 C CA . LYS A 1 77 ? -5.429 -13.652 -2.993 1.00 96.94 77 LYS A CA 1
ATOM 597 C C . LYS A 1 77 ? -6.634 -12.811 -2.583 1.00 96.94 77 LYS A C 1
ATOM 599 O O . LYS A 1 77 ? -7.404 -12.364 -3.433 1.00 96.94 77 LYS A O 1
ATOM 604 N N . LEU A 1 78 ? -6.751 -12.565 -1.280 1.00 96.69 78 LEU A N 1
ATOM 605 C CA . LEU A 1 78 ? -7.695 -11.609 -0.705 1.00 96.69 78 LEU A CA 1
ATOM 606 C C . LEU A 1 78 ? -7.023 -10.244 -0.543 1.00 96.69 78 LEU A C 1
ATOM 608 O O . LEU A 1 78 ? -5.855 -10.171 -0.161 1.00 96.69 78 LEU A O 1
ATOM 612 N N . PHE A 1 79 ? -7.768 -9.173 -0.803 1.00 97.00 79 PHE A N 1
ATOM 613 C CA . PHE A 1 79 ? -7.343 -7.804 -0.525 1.00 97.00 79 PHE A CA 1
ATOM 614 C C . PHE A 1 79 ? -8.432 -7.067 0.253 1.00 97.00 79 PHE A C 1
ATOM 616 O O . PHE A 1 79 ? -9.592 -7.067 -0.162 1.00 97.00 79 PHE A O 1
ATOM 623 N N . TYR A 1 80 ? -8.049 -6.423 1.353 1.00 97.25 80 TYR A N 1
ATOM 624 C CA . TYR A 1 80 ? -8.958 -5.675 2.212 1.00 97.25 80 TYR A CA 1
ATOM 625 C C . TYR A 1 80 ? -8.482 -4.236 2.394 1.00 97.25 80 TYR A C 1
ATOM 627 O O . TYR A 1 80 ? -7.353 -4.001 2.820 1.00 97.25 80 TYR A O 1
ATOM 635 N N . ASP A 1 81 ? -9.366 -3.287 2.095 1.00 96.19 81 ASP A N 1
ATOM 636 C CA . ASP A 1 81 ? -9.153 -1.864 2.342 1.00 96.19 81 ASP A CA 1
ATOM 637 C C . ASP A 1 81 ? -10.101 -1.361 3.448 1.00 96.19 81 ASP A C 1
ATOM 639 O O . ASP A 1 81 ? -11.301 -1.208 3.195 1.00 96.19 81 ASP A O 1
ATOM 643 N N . PRO A 1 82 ? -9.609 -1.107 4.676 1.00 92.94 82 PRO A N 1
ATOM 644 C CA . PRO A 1 82 ? -10.447 -0.621 5.771 1.00 92.94 82 PRO A CA 1
ATOM 645 C C . PRO A 1 82 ? -10.863 0.855 5.628 1.00 92.94 82 PRO A C 1
ATOM 647 O O . PRO A 1 82 ? -11.657 1.332 6.442 1.00 92.94 82 PRO A O 1
ATOM 650 N N . PHE A 1 83 ? -10.347 1.567 4.617 1.00 91.00 83 PHE A N 1
ATOM 651 C CA . PHE A 1 83 ? -10.656 2.966 4.299 1.00 91.00 83 PHE A CA 1
ATOM 652 C C . PHE A 1 83 ? -10.910 3.127 2.793 1.00 91.00 83 PHE A C 1
ATOM 654 O O . PHE A 1 83 ? -10.287 3.949 2.115 1.00 91.00 83 PHE A O 1
ATOM 661 N N . VAL A 1 84 ? -11.817 2.300 2.263 1.00 92.06 84 VAL A N 1
ATOM 662 C CA . VAL A 1 84 ? -11.948 2.061 0.818 1.00 92.06 84 VAL A CA 1
ATOM 663 C C . VAL A 1 84 ? -12.309 3.296 -0.006 1.00 92.06 84 VAL A C 1
ATOM 665 O O . VAL A 1 84 ? -11.992 3.382 -1.197 1.00 92.06 84 VAL A O 1
ATOM 668 N N . GLY A 1 85 ? -12.971 4.272 0.604 1.00 90.38 85 GLY A N 1
ATOM 669 C CA . GLY A 1 85 ? -13.416 5.509 -0.007 1.00 90.38 85 GLY A CA 1
ATOM 670 C C . GLY A 1 85 ? -14.256 5.233 -1.244 1.00 90.38 85 GLY A C 1
ATOM 671 O O . GLY A 1 85 ? -15.299 4.583 -1.196 1.00 90.38 85 GLY A O 1
ATOM 672 N N . THR A 1 86 ? -13.796 5.731 -2.390 1.00 90.62 86 THR A N 1
ATOM 673 C CA . THR A 1 86 ? -14.457 5.425 -3.659 1.00 90.62 86 THR A CA 1
ATOM 674 C C . THR A 1 86 ? -14.123 4.036 -4.170 1.00 90.62 86 THR A C 1
ATOM 676 O O . THR A 1 86 ? -14.903 3.517 -4.952 1.00 90.62 86 THR A O 1
ATOM 679 N N . GLY A 1 87 ? -13.008 3.419 -3.765 1.00 92.88 87 GLY A N 1
ATOM 680 C CA . GLY A 1 87 ? -12.590 2.064 -4.145 1.00 92.88 87 GLY A CA 1
ATOM 681 C C . GLY A 1 87 ? -11.401 1.996 -5.102 1.00 92.88 87 GLY A C 1
ATOM 682 O O . GLY A 1 87 ? -11.296 1.033 -5.856 1.00 92.88 87 GLY A O 1
ATOM 683 N N . SER A 1 88 ? -10.527 3.009 -5.126 1.00 94.81 88 SER A N 1
ATOM 684 C CA . SER A 1 88 ? -9.377 3.026 -6.047 1.00 94.81 88 SER A CA 1
ATOM 685 C C . SER A 1 88 ? -8.447 1.816 -5.859 1.00 94.81 88 SER A C 1
ATOM 687 O O . SER A 1 88 ? -8.065 1.199 -6.853 1.00 94.81 88 SER A O 1
ATOM 689 N N . PHE A 1 89 ? -8.122 1.425 -4.617 1.00 96.38 89 PHE A N 1
ATOM 690 C CA . PHE A 1 89 ? -7.242 0.273 -4.379 1.00 96.38 89 PHE A CA 1
ATOM 691 C C . PHE A 1 89 ? -7.912 -1.072 -4.679 1.00 96.38 89 PHE A C 1
ATOM 693 O O . PHE A 1 89 ? -7.306 -1.848 -5.421 1.00 96.38 89 PHE A O 1
ATOM 700 N N . PRO A 1 90 ? -9.150 -1.368 -4.225 1.00 95.94 90 PRO A N 1
ATOM 701 C CA . PRO A 1 90 ? -9.793 -2.627 -4.593 1.00 95.94 90 PRO A CA 1
ATOM 702 C C . PRO A 1 90 ? -9.995 -2.805 -6.095 1.00 95.94 90 PRO A C 1
ATOM 704 O O . PRO A 1 90 ? -9.809 -3.911 -6.590 1.00 95.94 90 PRO A O 1
ATOM 707 N N . ILE A 1 91 ? -10.299 -1.736 -6.844 1.00 95.12 91 ILE A N 1
ATOM 708 C CA . ILE A 1 91 ? -10.386 -1.818 -8.310 1.00 95.12 91 ILE A CA 1
ATOM 709 C C . ILE A 1 91 ? -9.035 -2.201 -8.923 1.00 95.12 91 ILE A C 1
ATOM 711 O O . ILE A 1 91 ? -8.985 -3.087 -9.779 1.00 95.12 91 ILE A O 1
ATOM 715 N N . ALA A 1 92 ? -7.944 -1.568 -8.484 1.00 96.44 92 ALA A N 1
ATOM 716 C CA . ALA A 1 92 ? -6.603 -1.896 -8.963 1.00 96.44 92 ALA A CA 1
ATOM 717 C C . ALA A 1 92 ? -6.196 -3.336 -8.594 1.00 96.44 92 ALA A C 1
ATOM 719 O O . ALA A 1 92 ? -5.661 -4.062 -9.426 1.00 96.44 92 ALA A O 1
ATOM 720 N N . CYS A 1 93 ? -6.507 -3.792 -7.379 1.00 97.44 93 CYS A N 1
ATOM 721 C CA . CYS A 1 93 ? -6.196 -5.155 -6.941 1.00 97.44 93 CYS A CA 1
ATOM 722 C C . CYS A 1 93 ? -7.027 -6.208 -7.686 1.00 97.44 93 CYS A C 1
ATOM 724 O O . CYS A 1 93 ? -6.489 -7.230 -8.113 1.00 97.44 93 CYS A O 1
ATOM 726 N N . ALA A 1 94 ? -8.319 -5.942 -7.898 1.00 96.69 94 ALA A N 1
ATOM 727 C CA . ALA A 1 94 ? -9.201 -6.806 -8.676 1.00 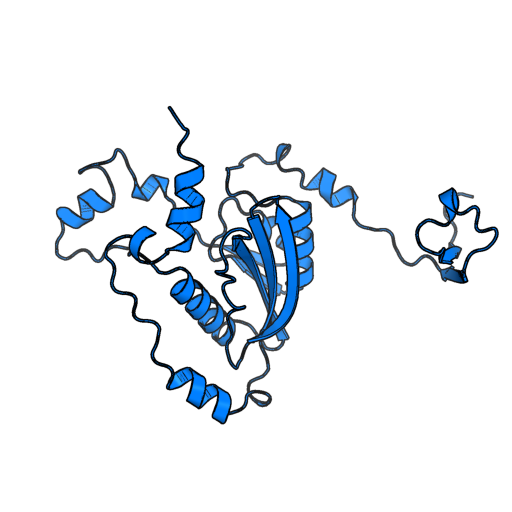96.69 94 ALA A CA 1
ATOM 728 C C . ALA A 1 94 ? -8.753 -6.914 -10.137 1.00 96.69 94 ALA A C 1
ATOM 730 O O . ALA A 1 94 ? -8.863 -7.981 -10.738 1.00 96.69 94 ALA A O 1
ATOM 731 N N . HIS A 1 95 ? -8.184 -5.846 -10.704 1.00 95.94 95 HIS A N 1
ATOM 732 C CA . HIS A 1 95 ? -7.588 -5.905 -12.035 1.00 95.94 95 HIS A CA 1
ATOM 733 C C . HIS A 1 95 ? -6.455 -6.934 -12.131 1.00 95.94 95 HIS A C 1
ATOM 735 O O . HIS A 1 95 ? -6.372 -7.642 -13.134 1.00 95.94 95 HIS A O 1
ATOM 741 N N . PHE A 1 96 ? -5.635 -7.051 -11.085 1.00 96.69 96 PHE A N 1
ATOM 742 C CA . PHE A 1 96 ? -4.594 -8.075 -10.973 1.00 96.69 96 PHE A CA 1
ATOM 743 C C . PHE A 1 96 ? -5.125 -9.444 -10.513 1.00 96.69 96 PHE A C 1
ATOM 745 O O . PHE A 1 96 ? -4.348 -10.370 -10.305 1.00 96.69 96 PHE A O 1
ATOM 752 N N . GLY A 1 97 ? -6.445 -9.610 -10.388 1.00 97.19 97 GLY A N 1
ATOM 753 C CA . GLY A 1 97 ? -7.101 -10.889 -10.114 1.00 97.19 97 GLY A CA 1
ATOM 754 C C . GLY A 1 97 ? -7.337 -11.205 -8.636 1.00 97.19 97 GLY A C 1
ATOM 755 O O . GLY A 1 97 ? -7.837 -12.288 -8.336 1.00 97.19 97 GLY A O 1
ATOM 756 N N . ALA A 1 98 ? -7.014 -10.295 -7.714 1.00 97.88 98 ALA A N 1
ATOM 757 C CA . ALA A 1 98 ? -7.333 -10.486 -6.301 1.00 97.88 98 ALA A CA 1
ATOM 758 C C . ALA A 1 98 ? -8.843 -10.346 -6.043 1.00 97.88 98 ALA A C 1
ATOM 760 O O . ALA A 1 98 ? -9.518 -9.514 -6.654 1.00 97.88 98 ALA A O 1
ATOM 761 N N . LEU A 1 99 ? -9.375 -11.102 -5.080 1.00 97.94 99 LEU A N 1
ATOM 762 C CA . LEU A 1 99 ? -10.704 -10.836 -4.535 1.00 97.94 99 LEU A CA 1
ATOM 763 C C . LEU A 1 99 ? -10.594 -9.663 -3.558 1.00 97.94 99 LEU A C 1
ATOM 765 O O . LEU A 1 99 ? -10.124 -9.822 -2.430 1.00 97.94 99 LEU A O 1
ATOM 769 N N . ALA A 1 100 ? -10.996 -8.482 -4.020 1.00 96.62 100 ALA A N 1
ATOM 770 C CA . ALA A 1 100 ? -10.846 -7.242 -3.278 1.00 96.62 100 ALA A CA 1
ATOM 771 C C . ALA A 1 100 ? -12.174 -6.758 -2.683 1.00 96.62 100 ALA A C 1
ATOM 773 O O . ALA A 1 100 ? -13.201 -6.723 -3.362 1.00 96.62 100 ALA A O 1
ATOM 774 N N . PHE A 1 101 ? -12.138 -6.346 -1.422 1.00 95.19 101 PHE A N 1
ATOM 775 C CA . PHE A 1 101 ? -13.266 -5.767 -0.702 1.00 95.19 101 PHE A CA 1
ATOM 776 C C . PHE A 1 101 ? -12.770 -4.681 0.252 1.00 95.19 101 PHE A C 1
ATOM 778 O O . PHE A 1 101 ? -11.570 -4.501 0.457 1.00 95.19 101 PHE A O 1
ATOM 785 N N . GLY A 1 102 ? -13.691 -3.916 0.821 1.00 92.81 102 GLY A N 1
ATOM 786 C CA . GLY A 1 102 ? -13.320 -2.863 1.745 1.00 92.81 102 GLY A CA 1
ATOM 787 C C . GLY A 1 102 ? -14.492 -2.354 2.556 1.00 92.81 102 GLY A C 1
ATOM 788 O O . GLY A 1 102 ? -15.653 -2.614 2.235 1.00 92.81 102 GLY A O 1
ATOM 789 N N . SER A 1 103 ? -14.160 -1.635 3.615 1.00 91.81 103 SER A N 1
ATOM 790 C CA . SER A 1 103 ? -15.105 -0.943 4.479 1.00 91.81 103 SER A CA 1
ATOM 791 C C . SER A 1 103 ? -14.813 0.547 4.453 1.00 91.81 103 SER A C 1
ATOM 793 O O . SER A 1 103 ? -13.666 0.956 4.296 1.00 91.81 103 SER A O 1
ATOM 795 N N . ASP A 1 104 ? -15.841 1.364 4.636 1.00 86.75 104 ASP A N 1
ATOM 796 C CA . ASP A 1 104 ? -15.661 2.788 4.884 1.00 86.75 104 ASP A CA 1
ATOM 797 C C . ASP A 1 104 ? -16.717 3.284 5.863 1.00 86.75 104 ASP A C 1
ATOM 799 O O . ASP A 1 104 ? -17.767 2.669 6.065 1.00 86.75 104 ASP A O 1
ATOM 803 N N . ILE A 1 105 ? -16.440 4.441 6.437 1.00 82.62 105 ILE A N 1
ATOM 804 C CA . ILE A 1 105 ? -17.355 5.178 7.279 1.00 82.62 105 ILE A CA 1
ATOM 805 C C . ILE A 1 105 ? -17.955 6.348 6.481 1.00 82.62 105 ILE A C 1
ATOM 807 O O . ILE A 1 105 ? -17.284 7.339 6.193 1.00 82.62 105 ILE A O 1
ATOM 811 N N . ASP A 1 106 ? -19.254 6.293 6.150 1.00 74.94 106 ASP A N 1
ATOM 812 C CA . ASP A 1 106 ? -19.887 7.377 5.378 1.00 74.94 106 ASP A CA 1
ATOM 813 C C . ASP A 1 106 ? -20.065 8.646 6.229 1.00 74.94 106 ASP A C 1
ATOM 815 O O . ASP A 1 106 ? -20.956 8.774 7.078 1.00 74.94 106 ASP A O 1
ATOM 819 N N . GLY A 1 107 ? -19.215 9.638 5.962 1.00 71.56 107 GLY A N 1
ATOM 820 C CA . GLY A 1 107 ? -19.270 10.939 6.618 1.00 71.56 107 GLY A CA 1
ATOM 821 C C . GLY A 1 107 ? -20.576 11.710 6.387 1.00 71.56 107 GLY A C 1
ATOM 822 O O . GLY A 1 107 ? -20.935 12.533 7.229 1.00 71.56 107 GLY A O 1
ATOM 823 N N . ARG A 1 108 ? -21.300 11.472 5.287 1.00 71.81 108 ARG A N 1
ATOM 824 C CA . ARG A 1 108 ? -22.590 12.129 5.005 1.00 71.81 108 ARG A CA 1
ATOM 825 C C . ARG A 1 108 ? -23.674 11.595 5.929 1.00 71.81 108 ARG A C 1
ATOM 827 O O . ARG A 1 108 ? -24.365 12.390 6.558 1.00 71.81 108 ARG A O 1
ATOM 834 N N . SER A 1 109 ? -23.744 10.275 6.086 1.00 70.12 109 SER A N 1
ATOM 835 C CA . SER A 1 109 ? -24.650 9.623 7.038 1.00 70.12 109 SER A CA 1
ATOM 836 C C . SER A 1 109 ? -24.377 10.068 8.475 1.00 70.12 109 SER A C 1
ATOM 838 O O . SER A 1 109 ? -25.305 10.203 9.266 1.00 70.12 109 SER A O 1
ATOM 840 N N . ILE A 1 110 ? -23.114 10.364 8.806 1.00 72.19 110 ILE A N 1
ATOM 841 C CA . ILE A 1 110 ? -22.756 10.912 10.119 1.00 72.19 110 ILE A CA 1
ATOM 842 C C . ILE A 1 110 ? -23.267 12.345 10.299 1.00 72.19 110 ILE A C 1
ATOM 844 O O . ILE A 1 110 ? -23.857 12.665 11.334 1.00 72.19 110 ILE A O 1
ATOM 848 N N . ARG A 1 111 ? -23.008 13.222 9.320 1.00 79.25 111 ARG A N 1
ATOM 849 C CA . ARG A 1 111 ? -23.354 14.649 9.414 1.00 79.25 111 ARG A CA 1
ATOM 850 C C . ARG A 1 111 ? -24.863 14.893 9.367 1.00 79.25 111 ARG A C 1
ATOM 852 O O . ARG A 1 111 ? -25.332 15.783 10.070 1.00 79.25 111 ARG A O 1
ATOM 859 N N . GLY A 1 112 ? -25.610 14.101 8.597 1.00 80.50 112 GLY A N 1
ATOM 860 C CA . GLY A 1 112 ? -27.044 14.314 8.390 1.00 80.50 112 GLY A CA 1
ATOM 861 C C . GLY A 1 112 ? -27.353 15.745 7.929 1.00 80.50 112 GLY A C 1
ATOM 862 O O . GLY A 1 112 ? -26.570 16.340 7.189 1.00 80.50 112 GLY A O 1
ATOM 863 N N . GLU A 1 113 ? -28.459 16.312 8.411 1.00 84.12 113 GLU A N 1
ATOM 864 C CA . GLU A 1 113 ? -28.836 17.725 8.205 1.00 84.12 113 GLU A CA 1
ATOM 865 C C . GLU A 1 113 ? -28.202 18.666 9.254 1.00 84.12 113 GLU A C 1
ATOM 867 O O . GLU A 1 113 ? -28.487 19.861 9.279 1.00 84.12 113 GLU A O 1
ATOM 872 N N . GLY A 1 114 ? -27.339 18.144 10.133 1.00 79.44 114 GLY A N 1
ATOM 873 C CA . GLY A 1 114 ? -26.762 18.889 11.250 1.00 79.44 114 GLY A CA 1
ATOM 874 C C . GLY A 1 114 ? -27.674 18.966 12.483 1.00 79.44 114 GLY A C 1
ATOM 875 O O . GLY A 1 114 ? -28.829 18.533 12.482 1.00 79.44 114 GLY A O 1
ATOM 876 N N . GLY A 1 115 ? -27.124 19.478 13.589 1.00 81.56 115 GLY A N 1
ATOM 877 C CA . GLY A 1 115 ? -27.829 19.587 14.873 1.00 81.56 115 GLY A CA 1
ATOM 878 C C . GLY A 1 115 ? -28.427 18.254 15.345 1.00 81.56 115 GLY A C 1
ATOM 879 O O . GLY A 1 115 ? -27.781 17.206 15.263 1.00 81.56 115 GLY A O 1
ATOM 880 N N . ASN A 1 116 ? -29.687 18.285 15.785 1.00 82.44 116 ASN A N 1
ATOM 881 C CA . ASN A 1 116 ? -30.427 17.104 16.251 1.00 82.44 116 ASN A CA 1
ATOM 882 C C . ASN A 1 116 ? -30.766 16.098 15.138 1.00 82.44 116 ASN A C 1
ATOM 884 O O . ASN A 1 116 ? -31.157 14.974 15.437 1.00 82.44 116 ASN A O 1
ATOM 888 N N . LYS A 1 117 ? -30.610 16.480 13.866 1.00 82.81 117 LYS A N 1
ATOM 889 C CA . LYS A 1 117 ? -30.839 15.630 12.691 1.00 82.81 117 LYS A CA 1
ATOM 890 C C . LYS A 1 117 ? -29.520 15.097 12.126 1.00 82.81 117 LYS A C 1
ATOM 892 O O . LYS A 1 117 ? -29.264 15.125 10.924 1.00 82.81 117 LYS A O 1
ATOM 897 N N . SER A 1 118 ? -28.655 14.638 13.019 1.00 82.12 118 SER A N 1
ATOM 898 C CA . SER A 1 118 ? -27.357 14.044 12.707 1.00 82.12 118 SER A CA 1
ATOM 899 C C . SER A 1 118 ? -27.148 12.803 13.569 1.00 82.12 118 SER A C 1
ATOM 901 O O . SER A 1 118 ? -27.846 12.620 14.569 1.00 82.12 118 SER A O 1
ATOM 903 N N . LEU A 1 119 ? -26.158 11.966 13.236 1.00 74.62 119 LEU A N 1
ATOM 904 C CA . LEU A 1 119 ? -25.811 10.834 14.103 1.00 74.62 119 LEU A CA 1
ATOM 905 C C . LEU A 1 119 ? -25.440 11.333 15.508 1.00 74.62 119 LEU A C 1
ATOM 907 O O . LEU A 1 119 ? -25.868 10.746 16.492 1.00 74.62 119 LEU A O 1
ATOM 911 N N . LYS A 1 120 ? -24.738 12.473 15.598 1.00 73.94 120 LYS A N 1
ATOM 912 C CA . LYS A 1 120 ? -24.412 13.130 16.871 1.00 73.94 120 LYS A CA 1
ATOM 913 C C . LYS A 1 120 ? -25.669 13.528 17.652 1.00 73.94 120 LYS A C 1
ATOM 915 O O . LYS A 1 120 ? -25.761 13.222 18.833 1.00 73.94 120 LYS A O 1
ATOM 920 N N . GLY A 1 121 ? -26.659 14.113 16.978 1.00 78.00 121 GLY A N 1
ATOM 921 C CA . GLY A 1 121 ? -27.959 14.430 17.574 1.00 78.00 121 GLY A CA 1
ATOM 922 C C . GLY A 1 121 ? -28.687 13.201 18.131 1.00 78.00 121 GLY A C 1
ATOM 923 O O . GLY A 1 121 ? -29.310 13.284 19.187 1.00 78.00 121 GLY A O 1
ATOM 924 N N . ASN A 1 122 ? -28.558 12.041 17.476 1.00 80.06 122 ASN A N 1
ATOM 925 C CA . ASN A 1 122 ? -29.092 10.781 18.001 1.00 80.06 122 ASN A CA 1
ATOM 926 C C . ASN A 1 122 ? -28.353 10.314 19.267 1.00 80.06 122 ASN A C 1
ATOM 928 O O . ASN A 1 122 ? -28.985 9.727 20.145 1.00 80.06 122 ASN A O 1
ATOM 932 N N . PHE A 1 123 ? -27.042 10.568 19.377 1.00 78.81 123 PHE A N 1
ATOM 933 C CA . PHE A 1 123 ? -26.256 10.206 20.565 1.00 78.81 123 PHE A CA 1
ATOM 934 C C . PHE A 1 123 ? -26.737 10.983 21.792 1.00 78.81 123 PHE A C 1
ATOM 936 O O . PHE A 1 123 ? -26.963 10.391 22.843 1.00 78.81 123 PHE A O 1
ATOM 943 N N . ASP A 1 124 ? -26.969 12.287 21.630 1.00 77.31 124 ASP A N 1
ATOM 944 C CA . ASP A 1 124 ? -27.432 13.159 22.714 1.00 77.31 124 ASP A CA 1
ATOM 945 C C . ASP A 1 124 ? -28.846 12.769 23.196 1.00 77.31 124 ASP A C 1
ATOM 947 O O . ASP A 1 124 ? -29.176 12.907 24.372 1.00 77.31 124 ASP A O 1
ATOM 951 N N . GLN A 1 125 ? -29.680 12.216 22.306 1.00 78.69 125 GLN A N 1
ATOM 952 C CA . GLN A 1 125 ? -31.034 11.748 22.632 1.00 78.69 125 GLN A CA 1
ATOM 953 C C . GLN A 1 125 ? -31.080 10.375 23.318 1.00 78.69 125 GLN A C 1
ATOM 955 O O . GLN A 1 125 ? -32.095 10.034 23.935 1.00 78.69 125 GLN A O 1
ATOM 960 N N . LYS A 1 126 ? -30.041 9.544 23.176 1.00 80.00 126 LYS A N 1
ATOM 961 C CA . LYS A 1 126 ? -30.035 8.150 23.645 1.00 80.00 126 LYS A CA 1
ATOM 962 C C . LYS A 1 126 ? -28.791 7.875 24.499 1.00 80.00 126 LYS A C 1
ATOM 964 O O . LYS A 1 126 ? -27.814 7.341 23.985 1.00 80.00 126 LYS A O 1
ATOM 969 N N . PRO A 1 127 ? -28.844 8.121 25.822 1.00 71.12 127 PRO A N 1
ATOM 970 C CA . PRO A 1 127 ? -27.701 7.927 26.722 1.00 71.12 127 PRO A CA 1
ATOM 971 C C . PRO A 1 127 ? -27.162 6.487 26.776 1.00 71.12 127 PRO A C 1
ATOM 973 O O . PRO A 1 127 ? -26.016 6.268 27.151 1.00 71.12 127 PRO A O 1
ATOM 976 N N . THR A 1 128 ? -27.982 5.495 26.414 1.00 80.06 128 THR A N 1
ATOM 977 C CA . THR A 1 128 ? -27.607 4.071 26.359 1.00 80.06 128 THR A CA 1
ATOM 978 C C . THR A 1 128 ? -27.063 3.632 24.998 1.00 80.06 128 THR A C 1
ATOM 980 O O . THR A 1 128 ? -26.664 2.480 24.836 1.00 80.06 128 THR A O 1
ATOM 983 N N . TYR A 1 129 ? -27.059 4.519 24.003 1.00 71.12 129 TYR A N 1
ATOM 984 C CA . TYR A 1 129 ? -26.541 4.230 22.675 1.00 71.12 129 TYR A CA 1
ATOM 985 C C . TYR A 1 129 ? -25.024 4.426 22.658 1.00 71.12 129 TYR A C 1
ATOM 987 O O . TYR A 1 129 ? -24.524 5.507 22.960 1.00 71.12 129 TYR A O 1
ATOM 995 N N . VAL A 1 130 ? -24.282 3.384 22.279 1.00 65.94 130 VAL A N 1
ATOM 996 C CA . VAL A 1 130 ? -22.829 3.475 22.095 1.00 65.94 130 VAL A CA 1
ATOM 997 C C . VAL A 1 130 ? -22.554 4.065 20.711 1.00 65.94 130 VAL A C 1
ATOM 999 O O . VAL A 1 130 ? -22.916 3.442 19.711 1.00 65.94 130 VAL A O 1
ATOM 1002 N N . PRO A 1 131 ? -21.907 5.241 20.616 1.00 64.50 131 PRO A N 1
ATOM 1003 C CA . PRO A 1 131 ? -21.609 5.851 19.331 1.00 64.50 131 PRO A CA 1
ATOM 1004 C C . PRO A 1 131 ? -20.741 4.930 18.464 1.00 64.50 131 PRO A C 1
ATOM 1006 O O . PRO A 1 131 ? -19.695 4.476 18.934 1.00 64.50 131 PRO A O 1
ATOM 1009 N N . PRO A 1 132 ? -21.086 4.721 17.182 1.00 60.25 132 PRO A N 1
ATOM 1010 C CA . PRO A 1 132 ? -20.282 3.922 16.259 1.00 60.25 132 PRO A CA 1
ATOM 1011 C C . PRO A 1 132 ? -18.994 4.643 15.826 1.00 60.25 132 PRO A C 1
ATOM 1013 O O . PRO A 1 132 ? -18.197 4.086 15.079 1.00 60.25 132 PRO A O 1
ATOM 1016 N N . LYS A 1 133 ? -18.777 5.890 16.273 1.00 62.50 133 LYS A N 1
ATOM 1017 C CA . LYS A 1 133 ? -17.557 6.662 16.027 1.00 62.50 133 LYS A CA 1
ATOM 1018 C C . LYS A 1 133 ? -17.161 7.461 17.265 1.00 62.50 133 LYS A C 1
ATOM 1020 O O . LYS A 1 133 ? -17.993 8.151 17.852 1.00 62.50 133 LYS A O 1
ATOM 1025 N N . LYS A 1 134 ? -15.869 7.440 17.589 1.00 67.88 134 LYS A N 1
ATOM 1026 C CA . LYS A 1 134 ? -15.219 8.337 18.551 1.00 67.88 134 LYS A CA 1
ATOM 1027 C C . LYS A 1 134 ? -14.071 9.081 17.859 1.00 67.88 134 LYS A C 1
ATOM 1029 O O . LYS A 1 134 ? -13.545 8.571 16.866 1.00 67.88 134 LYS A O 1
ATOM 1034 N N . PRO A 1 135 ? -13.701 10.290 18.318 1.00 69.75 135 PRO A N 1
ATOM 1035 C CA . PRO A 1 135 ? -12.433 10.901 17.944 1.00 69.75 135 PRO A CA 1
ATOM 1036 C C . PRO A 1 135 ? -11.308 9.877 18.109 1.00 69.75 135 PRO A C 1
ATOM 1038 O O . PRO A 1 135 ? -11.212 9.230 19.150 1.00 69.75 135 PRO A O 1
ATOM 1041 N N . TYR A 1 136 ? -10.511 9.698 17.059 1.00 76.44 136 TYR A N 1
ATOM 1042 C CA . TYR A 1 136 ? -9.440 8.710 17.028 1.00 76.44 136 TYR A CA 1
ATOM 1043 C C . TYR A 1 136 ? -8.144 9.398 16.631 1.00 76.44 136 TYR A C 1
ATOM 1045 O O . TYR A 1 136 ? -8.105 10.154 15.653 1.00 76.44 136 TYR A O 1
ATOM 1053 N N . SER A 1 137 ? -7.096 9.181 17.419 1.00 83.62 137 SER A N 1
ATOM 1054 C CA . SER A 1 137 ? -5.773 9.689 17.080 1.00 83.62 137 SER A CA 1
ATOM 1055 C C . SER A 1 137 ? -5.235 8.956 15.856 1.00 83.62 137 SER A C 1
ATOM 1057 O O . SER A 1 137 ? -5.420 7.755 15.698 1.00 83.62 137 SER A O 1
ATOM 1059 N N . PHE A 1 138 ? -4.546 9.692 15.002 1.00 82.81 138 PHE A N 1
ATOM 1060 C CA . PHE A 1 138 ? -3.850 9.218 13.825 1.00 82.81 138 PHE A CA 1
ATOM 1061 C C . PHE A 1 138 ? -2.711 8.276 14.205 1.00 82.81 138 PHE A C 1
ATOM 1063 O O . PHE A 1 138 ? -2.572 7.232 13.587 1.00 82.81 138 PHE A O 1
ATOM 1070 N N . LEU A 1 139 ? -1.946 8.587 15.255 1.00 83.62 139 LEU A N 1
ATOM 1071 C CA . LEU A 1 139 ? -0.869 7.704 15.715 1.00 83.62 139 LEU A CA 1
ATOM 1072 C C . LEU A 1 139 ? -1.429 6.388 16.264 1.00 83.62 139 LEU A C 1
ATOM 1074 O O . LEU A 1 139 ? -0.922 5.323 15.930 1.00 83.62 139 LEU A O 1
ATOM 1078 N N . VAL A 1 140 ? -2.523 6.464 17.027 1.00 86.62 140 VAL A N 1
ATOM 1079 C CA . VAL A 1 140 ? -3.223 5.272 17.536 1.00 86.62 140 VAL A CA 1
ATOM 1080 C C . VAL A 1 140 ? -3.832 4.468 16.382 1.00 86.62 140 VAL A C 1
ATOM 1082 O O . VAL A 1 140 ? -3.701 3.253 16.351 1.00 86.62 140 VAL A O 1
ATOM 1085 N N . MET A 1 141 ? -4.417 5.137 15.381 1.00 88.81 141 MET A N 1
ATOM 1086 C CA . MET A 1 141 ? -4.917 4.492 14.162 1.00 88.81 141 MET A CA 1
ATOM 1087 C C . MET A 1 141 ? -3.817 3.708 13.446 1.00 88.81 141 MET A C 1
ATOM 1089 O O . MET A 1 141 ? -4.048 2.572 13.051 1.00 88.81 141 MET A O 1
ATOM 1093 N N . LEU A 1 142 ? -2.636 4.304 13.264 1.00 91.25 142 LEU A N 1
ATOM 1094 C CA . LEU A 1 142 ? -1.509 3.627 12.627 1.00 91.25 142 LEU A CA 1
ATOM 1095 C C . LEU A 1 142 ? -1.082 2.399 13.437 1.00 91.25 142 LEU A C 1
ATOM 1097 O O . LEU A 1 142 ? -0.932 1.327 12.860 1.00 91.25 142 LEU A O 1
ATOM 1101 N N . ASP A 1 143 ? -0.949 2.536 14.758 1.00 91.12 143 ASP A N 1
ATOM 1102 C CA . ASP A 1 143 ? -0.636 1.415 15.649 1.00 91.12 143 ASP A CA 1
ATOM 1103 C C . ASP A 1 143 ? -1.640 0.262 15.507 1.00 91.12 143 ASP A C 1
ATOM 1105 O O . ASP A 1 143 ? -1.232 -0.891 15.354 1.00 91.12 143 ASP A O 1
ATOM 1109 N N . ASP A 1 144 ? -2.941 0.560 15.502 1.00 92.94 144 ASP A N 1
ATOM 1110 C CA . ASP A 1 144 ? -3.979 -0.465 15.385 1.00 92.94 144 ASP A CA 1
ATOM 1111 C C . ASP A 1 144 ? -4.042 -1.085 13.992 1.00 92.94 144 ASP A C 1
ATOM 1113 O O . ASP A 1 144 ? -4.326 -2.273 13.872 1.00 92.94 144 ASP A O 1
ATOM 1117 N N . ILE A 1 145 ? -3.747 -0.325 12.932 1.00 95.19 145 ILE A N 1
ATOM 1118 C CA . ILE A 1 145 ? -3.628 -0.878 11.577 1.00 95.19 145 ILE A CA 1
ATOM 1119 C C . ILE A 1 145 ? -2.487 -1.898 11.530 1.00 95.19 145 ILE A C 1
ATOM 1121 O O . ILE A 1 145 ? -2.664 -2.974 10.959 1.00 95.19 145 ILE A O 1
ATOM 1125 N N . LEU A 1 146 ? -1.327 -1.590 12.124 1.00 96.75 146 LEU A N 1
ATOM 1126 C CA . LEU A 1 146 ? -0.209 -2.535 12.165 1.00 96.75 146 LEU A CA 1
ATOM 1127 C C . LEU A 1 146 ? -0.537 -3.765 13.021 1.00 96.75 146 LEU A C 1
ATOM 1129 O O . LEU A 1 146 ? -0.202 -4.877 12.614 1.00 96.75 146 LEU A O 1
ATOM 1133 N N . ALA A 1 147 ? -1.209 -3.584 14.161 1.00 96.31 147 ALA A N 1
ATOM 1134 C CA . ALA A 1 147 ? -1.652 -4.690 15.007 1.00 96.31 147 ALA A CA 1
ATOM 1135 C C . ALA A 1 147 ? -2.659 -5.587 14.267 1.00 96.31 147 ALA A C 1
ATOM 1137 O O . ALA A 1 147 ? -2.421 -6.783 14.113 1.00 96.31 147 ALA A O 1
ATOM 1138 N N . PHE A 1 148 ? -3.709 -5.000 13.688 1.00 96.75 148 PHE A N 1
ATOM 1139 C CA . PHE A 1 148 ? -4.694 -5.714 12.877 1.00 96.75 148 PHE A CA 1
ATOM 1140 C C . PHE A 1 148 ? -4.036 -6.467 11.718 1.00 96.75 148 PHE A C 1
ATOM 1142 O O . PHE A 1 148 ? -4.318 -7.644 11.500 1.00 96.75 148 PHE A O 1
ATOM 1149 N N . ALA A 1 149 ? -3.122 -5.826 10.987 1.00 97.69 149 ALA A N 1
ATOM 1150 C CA . ALA A 1 149 ? -2.395 -6.471 9.899 1.00 97.69 149 ALA A CA 1
ATOM 1151 C C . ALA A 1 149 ? -1.527 -7.634 10.398 1.00 97.69 149 ALA A C 1
ATOM 1153 O O . ALA A 1 149 ? -1.447 -8.660 9.729 1.00 97.69 149 ALA A O 1
ATOM 1154 N N . SER A 1 150 ? -0.917 -7.513 11.579 1.00 97.56 150 SER A N 1
ATOM 1155 C CA . SER A 1 150 ? -0.118 -8.591 12.162 1.00 97.56 150 SER A CA 1
ATOM 1156 C C . SER A 1 150 ? -0.936 -9.815 12.576 1.00 97.56 150 SER A C 1
ATOM 1158 O O . SER A 1 150 ? -0.401 -10.920 12.600 1.00 97.56 150 SER A O 1
ATOM 1160 N N . GLU A 1 151 ? -2.216 -9.636 12.886 1.00 96.69 151 GLU A N 1
ATOM 1161 C CA . GLU A 1 151 ? -3.112 -10.721 13.294 1.00 96.69 151 GLU A CA 1
ATOM 1162 C C . GLU A 1 151 ? -3.840 -11.356 12.102 1.00 96.69 151 GLU A C 1
ATOM 1164 O O . GLU A 1 151 ? -4.264 -12.506 12.177 1.00 96.69 151 GLU A O 1
ATOM 1169 N N . THR A 1 152 ? -4.008 -10.611 11.005 1.00 96.56 152 THR A N 1
ATOM 1170 C CA . THR A 1 152 ? -4.890 -11.009 9.894 1.00 96.56 152 THR A CA 1
ATOM 1171 C C . THR A 1 152 ? -4.175 -11.316 8.586 1.00 96.56 152 THR A C 1
ATOM 1173 O O . THR A 1 152 ? -4.721 -12.049 7.758 1.00 96.56 152 THR A O 1
ATOM 1176 N N . LEU A 1 153 ? -2.970 -10.783 8.365 1.00 97.94 153 LEU A N 1
ATOM 1177 C CA . LEU A 1 153 ? -2.173 -11.164 7.206 1.00 97.94 153 LEU A CA 1
ATOM 1178 C C . LEU A 1 153 ? -1.578 -12.553 7.412 1.00 97.94 153 LEU A C 1
ATOM 1180 O O . LEU A 1 153 ? -1.071 -12.884 8.480 1.00 97.94 153 LEU A O 1
ATOM 1184 N N . VAL A 1 154 ? -1.574 -13.331 6.334 1.00 97.25 154 VAL A N 1
ATOM 1185 C CA . VAL A 1 154 ? -0.736 -14.528 6.237 1.00 97.25 154 VAL A CA 1
ATOM 1186 C C . VAL A 1 154 ? 0.744 -14.146 6.273 1.00 97.25 154 VAL A C 1
ATOM 1188 O O . VAL A 1 154 ? 1.107 -13.020 5.918 1.00 97.25 154 VAL A O 1
ATOM 1191 N N . ASP A 1 155 ? 1.598 -15.103 6.626 1.00 98.00 155 ASP A N 1
ATOM 1192 C CA . ASP A 1 155 ? 3.051 -14.969 6.516 1.00 98.00 155 ASP A CA 1
ATOM 1193 C C . ASP A 1 155 ? 3.464 -14.448 5.129 1.00 98.00 155 ASP A C 1
ATOM 1195 O O . ASP A 1 155 ? 2.940 -14.869 4.094 1.00 98.00 155 ASP A O 1
ATOM 1199 N N . GLU A 1 156 ? 4.392 -13.490 5.112 1.00 97.69 156 GLU A N 1
ATOM 1200 C CA . GLU A 1 156 ? 4.853 -12.733 3.936 1.00 97.69 156 GLU A CA 1
ATOM 1201 C C . GLU A 1 156 ? 3.771 -11.894 3.216 1.00 97.69 156 GLU A C 1
ATOM 1203 O O . GLU A 1 156 ? 4.051 -11.241 2.198 1.00 97.69 156 GLU A O 1
ATOM 1208 N N . GLY A 1 157 ? 2.552 -11.841 3.762 1.00 97.94 157 GLY A N 1
ATOM 1209 C CA . GLY A 1 157 ? 1.476 -10.948 3.340 1.00 97.94 157 GLY A CA 1
ATOM 1210 C C . GLY A 1 157 ? 1.861 -9.475 3.485 1.00 97.94 157 GLY A C 1
ATOM 1211 O O . GLY A 1 157 ? 2.728 -9.116 4.285 1.00 97.94 157 GLY A O 1
ATOM 1212 N N . ARG A 1 158 ? 1.237 -8.602 2.686 1.00 98.19 158 ARG A N 1
ATOM 1213 C CA . ARG A 1 158 ? 1.632 -7.193 2.563 1.00 98.19 158 ARG A CA 1
ATOM 1214 C C . ARG A 1 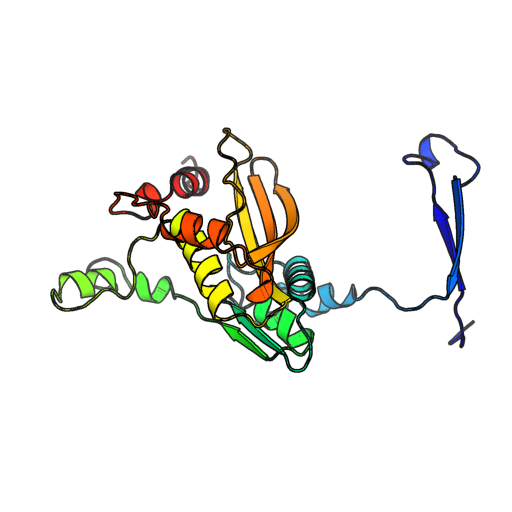158 ? 0.580 -6.242 3.100 1.00 98.19 158 ARG A C 1
ATOM 1216 O O . ARG A 1 158 ? -0.599 -6.368 2.790 1.00 98.19 158 ARG A O 1
ATOM 1223 N N . LEU A 1 159 ? 1.055 -5.239 3.829 1.00 98.25 159 LEU A N 1
ATOM 1224 C CA . LEU A 1 159 ? 0.305 -4.035 4.163 1.00 98.25 159 LEU A CA 1
ATOM 1225 C C . LEU A 1 159 ? 0.965 -2.867 3.434 1.00 98.25 159 LEU A C 1
ATOM 1227 O O . LEU A 1 159 ? 2.158 -2.639 3.624 1.00 98.25 159 LEU A O 1
ATOM 1231 N N . SER A 1 160 ? 0.196 -2.107 2.658 1.00 97.44 160 SER A N 1
ATOM 1232 C CA . SER A 1 160 ? 0.666 -0.882 2.008 1.00 97.44 160 SER A CA 1
ATOM 1233 C C . SER A 1 160 ? -0.316 0.252 2.268 1.00 97.44 160 SER A C 1
ATOM 1235 O O . SER A 1 160 ? -1.508 0.099 2.014 1.00 97.44 160 SER A O 1
ATOM 1237 N N . PHE A 1 161 ? 0.169 1.397 2.745 1.00 95.50 161 PHE A N 1
ATOM 1238 C CA . PHE A 1 161 ? -0.667 2.582 2.938 1.00 95.50 161 PHE A CA 1
ATOM 1239 C C . PHE A 1 161 ? 0.093 3.878 2.665 1.00 95.50 161 PHE A C 1
ATOM 1241 O O . PHE A 1 161 ? 1.324 3.934 2.697 1.00 95.50 161 PHE A O 1
ATOM 1248 N N . TRP A 1 162 ? -0.673 4.935 2.396 1.00 93.31 162 TRP A N 1
ATOM 1249 C CA . TRP A 1 162 ? -0.160 6.278 2.157 1.00 93.31 162 TRP A CA 1
ATOM 1250 C C . TRP A 1 162 ? -0.286 7.124 3.419 1.00 93.31 162 TRP A C 1
ATOM 1252 O O . TRP A 1 162 ? -1.387 7.364 3.910 1.00 93.31 162 TRP A O 1
ATOM 1262 N N . MET A 1 163 ? 0.848 7.601 3.917 1.00 90.44 163 MET A N 1
ATOM 1263 C CA . MET A 1 163 ? 0.946 8.397 5.130 1.00 90.44 163 MET A CA 1
ATOM 1264 C C . MET A 1 163 ? 1.313 9.844 4.787 1.00 90.44 163 MET A C 1
ATOM 1266 O O . MET A 1 163 ? 2.377 10.057 4.204 1.00 90.44 163 MET A O 1
ATOM 1270 N N . PRO A 1 164 ? 0.479 10.845 5.112 1.00 84.00 164 PRO A N 1
ATOM 1271 C CA . PRO A 1 164 ? 0.834 12.237 4.877 1.00 84.00 164 PRO A CA 1
ATOM 1272 C C . PRO A 1 164 ? 1.965 12.688 5.811 1.00 84.00 164 PRO A C 1
ATOM 1274 O O . PRO A 1 164 ? 2.071 12.232 6.951 1.00 84.00 164 PRO A O 1
ATOM 1277 N N . THR A 1 165 ? 2.793 13.604 5.321 1.00 74.81 165 THR A N 1
ATOM 1278 C CA . THR A 1 165 ? 3.913 14.213 6.044 1.00 74.81 165 THR A CA 1
ATOM 1279 C C . THR A 1 165 ? 3.971 15.712 5.744 1.00 74.81 165 THR A C 1
ATOM 1281 O O . THR A 1 165 ? 3.820 16.138 4.598 1.00 74.81 165 THR A O 1
ATOM 1284 N N . ALA A 1 166 ? 4.138 16.537 6.778 1.00 65.94 166 ALA A N 1
ATOM 1285 C CA . ALA A 1 166 ? 4.406 17.965 6.612 1.00 65.94 166 ALA A CA 1
ATOM 1286 C C . ALA A 1 166 ? 5.902 18.156 6.345 1.00 65.94 166 ALA A C 1
ATOM 1288 O O . ALA A 1 166 ? 6.707 17.541 7.040 1.00 65.94 166 ALA A O 1
ATOM 1289 N N . ASN A 1 167 ? 6.269 18.967 5.347 1.00 60.06 167 ASN A N 1
ATOM 1290 C CA . ASN A 1 167 ? 7.680 19.308 5.117 1.00 60.06 167 ASN A CA 1
ATOM 1291 C C . ASN A 1 167 ? 8.084 20.567 5.897 1.00 60.06 167 ASN A C 1
ATOM 1293 O O . ASN A 1 167 ? 9.252 20.726 6.233 1.00 60.06 167 ASN A O 1
ATOM 1297 N N . ASP A 1 168 ? 7.122 21.449 6.180 1.00 55.31 168 ASP A N 1
ATOM 1298 C CA . ASP A 1 168 ? 7.355 22.686 6.918 1.00 55.31 168 ASP A CA 1
ATOM 1299 C C . ASP A 1 168 ? 7.054 22.446 8.409 1.00 55.31 168 ASP A C 1
ATOM 1301 O O . ASP A 1 168 ? 5.911 22.138 8.752 1.00 55.31 168 ASP A O 1
ATOM 1305 N N . GLU A 1 169 ? 8.075 22.635 9.255 1.00 51.94 169 GLU A N 1
ATOM 1306 C CA . GLU A 1 169 ? 8.102 22.504 10.730 1.00 51.94 169 GLU A CA 1
ATOM 1307 C C . GLU A 1 169 ? 8.340 21.089 11.292 1.00 51.94 169 GLU A C 1
ATOM 1309 O O . GLU A 1 169 ? 7.423 20.519 11.871 1.00 51.94 169 GLU A O 1
ATOM 1314 N N . ASP A 1 170 ? 9.566 20.551 11.158 1.00 50.12 170 ASP A N 1
ATOM 1315 C CA . ASP A 1 170 ? 10.279 19.598 12.057 1.00 50.12 170 ASP A CA 1
ATOM 1316 C C . ASP A 1 170 ? 9.505 18.446 12.759 1.00 50.12 170 ASP A C 1
ATOM 1318 O O . ASP A 1 170 ? 10.014 17.802 13.676 1.00 50.12 170 ASP A O 1
ATOM 1322 N N . GLN A 1 171 ? 8.290 18.114 12.330 1.00 56.97 171 GLN A N 1
ATOM 1323 C CA . GLN A 1 171 ? 7.469 17.014 12.828 1.00 56.97 171 GLN A CA 1
ATOM 1324 C C . GLN A 1 171 ? 7.422 15.920 11.769 1.00 56.97 171 GLN A C 1
ATOM 1326 O O . GLN A 1 171 ? 6.368 15.586 11.216 1.00 56.97 171 GLN A O 1
ATOM 1331 N N . GLU A 1 172 ? 8.583 15.334 11.479 1.00 66.31 172 GLU A N 1
ATOM 1332 C CA . GLU A 1 172 ? 8.605 14.083 10.738 1.00 66.31 172 GLU A CA 1
ATOM 1333 C C . GLU A 1 172 ? 8.026 12.983 11.638 1.00 66.31 172 GLU A C 1
ATOM 1335 O O . GLU A 1 172 ? 8.663 12.501 12.574 1.00 66.31 172 GLU A O 1
ATOM 1340 N N . ILE A 1 173 ? 6.772 12.600 11.379 1.00 76.56 173 ILE A N 1
ATOM 1341 C CA . ILE A 1 173 ? 6.146 11.459 12.055 1.00 76.56 173 ILE A CA 1
ATOM 1342 C C . ILE A 1 173 ? 7.021 10.230 11.761 1.00 76.56 173 ILE A C 1
ATOM 1344 O O . ILE A 1 173 ? 7.292 9.968 10.589 1.00 76.56 173 ILE A O 1
ATOM 1348 N N . PRO A 1 174 ? 7.488 9.459 12.751 1.00 85.69 174 PRO A N 1
ATOM 1349 C CA . PRO A 1 174 ? 8.296 8.280 12.467 1.00 85.69 174 PRO A CA 1
ATOM 1350 C C . PRO A 1 174 ? 7.487 7.239 11.686 1.00 85.69 174 PRO A C 1
ATOM 1352 O O . PRO A 1 174 ? 6.258 7.187 11.763 1.00 85.69 174 PRO A O 1
ATOM 1355 N N . VAL A 1 175 ? 8.178 6.390 10.925 1.00 91.38 175 VAL A N 1
ATOM 1356 C CA . VAL A 1 175 ? 7.546 5.217 10.308 1.00 91.38 175 VAL A CA 1
ATOM 1357 C C . VAL A 1 175 ? 7.025 4.319 11.438 1.00 91.38 175 VAL A C 1
ATOM 1359 O O . VAL A 1 175 ? 7.824 3.921 12.289 1.00 91.38 175 VAL A O 1
ATOM 1362 N N . PRO A 1 176 ? 5.715 4.012 11.491 1.00 93.19 176 PRO A N 1
ATOM 1363 C CA . PRO A 1 176 ? 5.168 3.198 12.568 1.00 93.19 176 PRO A CA 1
ATOM 1364 C C . PRO A 1 176 ? 5.750 1.784 12.509 1.00 93.19 176 PRO A C 1
ATOM 1366 O O . PRO A 1 176 ? 6.074 1.272 11.432 1.00 93.19 176 PRO A O 1
ATOM 1369 N N . SER A 1 177 ? 5.908 1.154 13.669 1.00 94.25 177 SER A N 1
ATOM 1370 C CA . SER A 1 177 ? 6.587 -0.134 13.792 1.00 94.25 177 SER A CA 1
ATOM 1371 C C . SER A 1 177 ? 5.805 -1.119 14.653 1.00 94.25 177 SER A C 1
ATOM 1373 O O . SER A 1 177 ? 5.091 -0.752 15.588 1.00 94.25 177 SER A O 1
ATOM 1375 N N . HIS A 1 178 ? 5.951 -2.397 14.311 1.00 96.56 178 HIS A N 1
ATOM 1376 C CA . HIS A 1 178 ? 5.359 -3.522 15.020 1.00 96.56 178 HIS A CA 1
ATOM 1377 C C . HIS A 1 178 ? 6.289 -4.738 14.879 1.00 96.56 178 HIS A C 1
ATOM 1379 O O . HIS A 1 178 ? 6.778 -4.956 13.769 1.00 96.56 178 HIS A O 1
ATOM 1385 N N 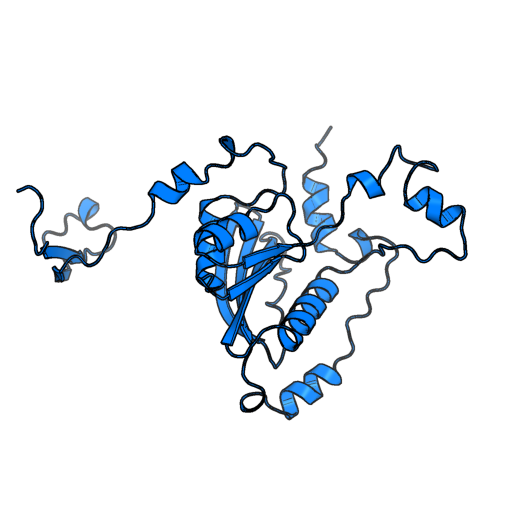. PRO A 1 179 ? 6.531 -5.545 15.932 1.00 97.62 179 PRO A N 1
ATOM 1386 C CA . PRO A 1 179 ? 7.495 -6.656 15.897 1.00 97.62 179 PRO A CA 1
ATOM 1387 C C . PRO A 1 179 ? 7.254 -7.655 14.762 1.00 97.62 179 PRO A C 1
ATOM 1389 O O . PRO A 1 179 ? 8.190 -8.178 14.172 1.00 97.62 179 PRO A O 1
ATOM 1392 N N . TYR A 1 180 ? 5.986 -7.869 14.425 1.00 98.31 180 TYR A N 1
ATOM 1393 C CA . TYR A 1 180 ? 5.567 -8.771 13.357 1.00 98.31 180 TYR A CA 1
ATOM 1394 C C . TYR A 1 180 ? 5.546 -8.145 11.952 1.00 98.31 180 TYR A C 1
ATOM 1396 O O . TYR A 1 180 ? 5.313 -8.854 10.976 1.00 98.31 180 TYR A O 1
ATOM 1404 N N . MET A 1 181 ? 5.771 -6.834 11.819 1.00 98.38 181 MET A N 1
ATOM 1405 C CA . MET A 1 181 ? 5.657 -6.114 10.546 1.00 98.38 181 MET A CA 1
ATOM 1406 C C . MET A 1 181 ? 7.019 -5.575 10.104 1.00 98.38 181 MET A C 1
ATOM 1408 O O . MET A 1 181 ? 7.467 -4.518 10.546 1.00 98.38 181 MET A O 1
ATOM 1412 N N . GLY A 1 182 ? 7.673 -6.283 9.184 1.00 97.94 182 GLY A N 1
ATOM 1413 C CA . GLY A 1 182 ? 8.942 -5.856 8.599 1.00 97.94 182 GLY A CA 1
ATOM 1414 C C . GLY A 1 182 ? 8.739 -4.814 7.499 1.00 97.94 182 GLY A C 1
ATOM 1415 O O . GLY A 1 182 ? 8.000 -5.062 6.548 1.00 97.94 182 GLY A O 1
ATOM 1416 N N . VAL A 1 183 ? 9.414 -3.665 7.586 1.00 98.00 183 VAL A N 1
ATOM 1417 C CA . VAL A 1 183 ? 9.392 -2.639 6.528 1.00 98.00 183 VAL A CA 1
ATOM 1418 C C . VAL A 1 183 ? 10.092 -3.166 5.277 1.00 98.00 183 VAL A C 1
ATOM 1420 O O . VAL A 1 183 ? 11.177 -3.736 5.353 1.00 98.00 183 VAL A O 1
ATOM 1423 N N . VAL A 1 184 ? 9.473 -2.963 4.118 1.00 98.12 184 VAL A N 1
ATOM 1424 C CA . VAL A 1 184 ? 10.005 -3.395 2.817 1.00 98.12 184 VAL A CA 1
ATOM 1425 C C . VAL A 1 184 ? 10.353 -2.213 1.937 1.00 98.12 184 VAL A C 1
ATOM 1427 O O . VAL A 1 184 ? 11.389 -2.227 1.280 1.00 98.12 184 VAL A O 1
ATOM 1430 N N . SER A 1 185 ? 9.514 -1.183 1.933 1.00 97.12 185 SER A N 1
ATOM 1431 C CA . SER A 1 185 ? 9.815 0.057 1.232 1.00 97.12 185 SER A CA 1
ATOM 1432 C C . SER A 1 185 ? 9.141 1.249 1.894 1.00 97.12 185 SER A C 1
ATOM 1434 O O . SER A 1 185 ? 8.066 1.140 2.489 1.00 97.12 185 SER A O 1
ATOM 1436 N N . VAL A 1 186 ? 9.799 2.399 1.767 1.00 96.00 186 VAL A N 1
ATOM 1437 C CA . VAL A 1 186 ? 9.276 3.716 2.124 1.00 96.00 186 VAL A CA 1
ATOM 1438 C C . VAL A 1 186 ? 9.563 4.627 0.937 1.00 96.00 186 VAL A C 1
ATOM 1440 O O . VAL A 1 186 ? 10.720 4.921 0.645 1.00 96.00 186 VAL A O 1
ATOM 1443 N N . CYS A 1 187 ? 8.523 5.039 0.218 1.00 94.00 187 CYS A N 1
ATOM 1444 C CA . CYS A 1 187 ? 8.649 5.878 -0.972 1.00 94.00 187 CYS A CA 1
ATOM 1445 C C . CYS A 1 187 ? 8.002 7.239 -0.724 1.00 94.00 187 CYS A C 1
ATOM 1447 O O . CYS A 1 187 ? 6.790 7.321 -0.528 1.00 94.00 187 CYS A O 1
ATOM 1449 N N . THR A 1 188 ? 8.795 8.308 -0.756 1.00 92.19 188 THR A N 1
ATOM 1450 C CA . THR A 1 188 ? 8.309 9.675 -0.534 1.00 92.19 188 THR A CA 1
ATOM 1451 C C . THR A 1 188 ? 7.911 10.333 -1.850 1.00 92.19 188 THR A C 1
ATOM 1453 O O . THR A 1 188 ? 8.707 10.405 -2.782 1.00 92.19 188 THR A O 1
ATOM 1456 N N . GLN A 1 189 ? 6.693 10.870 -1.902 1.00 90.56 189 GLN A N 1
ATOM 1457 C CA . GLN A 1 189 ? 6.229 11.752 -2.967 1.00 90.56 189 GLN A CA 1
ATOM 1458 C C . GLN A 1 189 ? 6.118 13.190 -2.431 1.00 90.56 189 GLN A C 1
ATOM 1460 O O . GLN A 1 189 ? 5.249 13.449 -1.590 1.00 90.56 189 GLN A O 1
ATOM 1465 N N . PRO A 1 190 ? 6.975 14.122 -2.887 1.00 87.25 190 PRO A N 1
ATOM 1466 C CA . PRO A 1 190 ? 6.923 15.521 -2.474 1.00 87.25 190 PRO A CA 1
ATOM 1467 C C . PRO A 1 190 ? 5.847 16.322 -3.230 1.00 87.25 190 PRO A C 1
ATOM 1469 O O . PRO A 1 190 ? 5.574 16.084 -4.404 1.00 87.25 190 PRO A O 1
ATOM 1472 N N . PHE A 1 191 ? 5.278 17.311 -2.544 1.00 82.88 191 PHE A N 1
ATOM 1473 C CA . PHE A 1 191 ? 4.275 18.281 -2.992 1.00 82.88 191 PHE A CA 1
ATOM 1474 C C . PHE A 1 191 ? 4.586 19.660 -2.395 1.00 82.88 191 PHE A C 1
ATOM 1476 O O . PHE A 1 191 ? 3.949 20.070 -1.426 1.00 82.88 191 PHE A O 1
ATOM 1483 N N . ASN A 1 192 ? 5.550 20.401 -2.945 1.00 80.62 192 ASN A N 1
ATOM 1484 C CA . ASN A 1 192 ? 5.986 21.691 -2.385 1.00 80.62 192 ASN A CA 1
ATOM 1485 C C . ASN A 1 192 ? 6.184 21.604 -0.847 1.00 80.62 192 ASN A C 1
ATOM 1487 O O . ASN A 1 192 ? 7.110 20.946 -0.378 1.00 80.62 192 ASN A O 1
ATOM 1491 N N . LYS A 1 193 ? 5.269 22.194 -0.065 1.00 74.94 193 LYS A N 1
ATOM 1492 C CA . LYS A 1 193 ? 5.264 22.239 1.413 1.00 74.94 193 LYS A CA 1
ATOM 1493 C C . LYS A 1 193 ? 4.827 20.943 2.117 1.00 74.94 193 LYS A C 1
ATOM 1495 O O . LYS A 1 193 ? 4.858 20.850 3.342 1.00 74.94 193 LYS A O 1
ATOM 1500 N N . TRP A 1 194 ? 4.391 19.944 1.362 1.00 75.50 194 TRP A N 1
ATOM 1501 C CA . TRP A 1 194 ? 3.869 18.683 1.879 1.00 75.50 194 TRP A CA 1
ATOM 1502 C C . TRP A 1 194 ? 4.540 17.507 1.199 1.00 75.50 194 TRP A C 1
ATOM 1504 O O . TRP A 1 194 ? 5.112 17.619 0.119 1.00 75.50 194 TRP A O 1
ATOM 1514 N N . SER A 1 195 ? 4.448 16.346 1.812 1.00 85.75 195 SER A N 1
ATOM 1515 C CA . SER A 1 195 ? 4.768 15.091 1.162 1.00 85.75 195 SER A CA 1
ATOM 1516 C C . SER A 1 195 ? 3.801 14.019 1.636 1.00 85.75 195 SER A C 1
ATOM 1518 O O . SER A 1 195 ? 2.979 14.210 2.535 1.00 85.75 195 SER A O 1
ATOM 1520 N N . ARG A 1 196 ? 3.863 12.871 0.985 1.00 89.31 196 ARG A N 1
ATOM 1521 C CA . ARG A 1 196 ? 3.280 11.647 1.517 1.00 89.31 196 ARG A CA 1
ATOM 1522 C C . ARG A 1 196 ? 4.234 10.503 1.270 1.00 89.31 196 ARG A C 1
ATOM 1524 O O . ARG A 1 196 ? 4.936 10.484 0.260 1.00 89.31 196 ARG A O 1
ATOM 1531 N N . ARG A 1 197 ? 4.234 9.542 2.179 1.00 92.69 197 ARG A N 1
ATOM 1532 C CA . ARG A 1 197 ? 5.033 8.327 2.086 1.00 92.69 197 ARG A CA 1
ATOM 1533 C C . ARG A 1 197 ? 4.125 7.148 1.801 1.00 92.69 197 ARG A C 1
ATOM 1535 O O . ARG A 1 197 ? 3.189 6.904 2.554 1.00 92.69 197 ARG A O 1
ATOM 1542 N N . LEU A 1 198 ? 4.406 6.422 0.728 1.00 95.94 198 LEU A N 1
ATOM 1543 C CA . LEU A 1 198 ? 3.894 5.074 0.544 1.00 95.94 198 LEU A CA 1
ATOM 1544 C C . LEU A 1 198 ? 4.793 4.130 1.334 1.00 95.94 198 LEU A C 1
ATOM 1546 O O . LEU A 1 198 ? 5.972 3.984 1.013 1.00 95.94 198 LEU A O 1
ATOM 1550 N N . ILE A 1 199 ? 4.238 3.518 2.373 1.00 97.38 199 ILE A N 1
ATOM 1551 C CA . ILE A 1 199 ? 4.958 2.587 3.236 1.00 97.38 199 ILE A CA 1
ATOM 1552 C C . ILE A 1 199 ? 4.403 1.196 2.983 1.00 97.38 199 ILE A C 1
ATOM 1554 O O . ILE A 1 199 ? 3.188 1.006 3.002 1.00 97.38 199 ILE A O 1
ATOM 1558 N N . THR A 1 200 ? 5.292 0.235 2.735 1.00 98.50 200 THR A N 1
ATOM 1559 C CA . THR A 1 200 ? 4.930 -1.172 2.552 1.00 98.50 200 THR A CA 1
ATOM 1560 C C . THR A 1 200 ? 5.644 -2.039 3.571 1.00 98.50 200 THR A C 1
ATOM 1562 O O . THR A 1 200 ? 6.866 -1.973 3.712 1.00 98.50 200 THR A O 1
ATOM 1565 N N . TYR A 1 201 ? 4.877 -2.894 4.235 1.00 98.62 201 TYR A N 1
ATOM 1566 C CA . TYR A 1 201 ? 5.343 -3.878 5.199 1.00 98.62 201 TYR A CA 1
ATOM 1567 C C . TYR A 1 201 ? 5.120 -5.295 4.674 1.00 98.62 201 TYR A C 1
ATOM 1569 O O . TYR A 1 201 ? 4.286 -5.528 3.795 1.00 98.62 201 TYR A O 1
ATOM 1577 N N . ARG A 1 202 ? 5.839 -6.251 5.257 1.00 98.56 202 ARG A N 1
ATOM 1578 C CA . ARG A 1 202 ? 5.515 -7.677 5.229 1.00 98.56 202 ARG A CA 1
ATOM 1579 C C . ARG A 1 202 ? 5.207 -8.182 6.629 1.00 98.56 202 ARG A C 1
ATOM 1581 O O . ARG A 1 202 ? 5.892 -7.784 7.571 1.00 98.56 202 ARG A O 1
ATOM 1588 N N . ARG A 1 203 ? 4.244 -9.092 6.753 1.00 98.56 203 ARG A N 1
ATOM 1589 C CA . ARG A 1 203 ? 4.084 -9.897 7.966 1.00 98.56 203 ARG A CA 1
ATOM 1590 C C . ARG A 1 203 ? 5.203 -10.935 8.015 1.00 98.56 203 ARG A C 1
ATOM 1592 O O . ARG A 1 203 ? 5.338 -11.732 7.094 1.00 98.56 203 ARG A O 1
ATOM 1599 N N . LEU A 1 204 ? 6.036 -10.882 9.049 1.00 98.50 204 LEU A N 1
ATOM 1600 C CA . LEU A 1 204 ? 7.049 -11.908 9.317 1.00 98.50 204 LEU A CA 1
ATOM 1601 C C . LEU A 1 204 ? 6.367 -13.188 9.808 1.00 98.50 204 LEU A C 1
ATOM 1603 O O . LEU A 1 204 ? 5.339 -13.052 10.446 1.00 98.50 204 LEU A O 1
ATOM 1607 N N . PRO A 1 205 ? 6.900 -14.397 9.598 1.00 98.12 205 PRO A N 1
ATOM 1608 C CA . PRO A 1 205 ? 6.454 -15.589 10.321 1.00 98.12 205 PRO A CA 1
ATOM 1609 C C . PRO A 1 205 ? 6.726 -15.489 11.825 1.00 98.12 205 PRO A C 1
ATOM 1611 O O . PRO A 1 205 ? 7.716 -14.881 12.239 1.00 98.12 205 PRO A O 1
ATOM 1614 N N . ASP A 1 206 ? 5.913 -16.154 12.648 1.00 96.44 206 ASP A N 1
ATOM 1615 C CA . ASP A 1 206 ? 6.057 -16.116 14.114 1.00 96.44 206 ASP A CA 1
ATOM 1616 C C . ASP A 1 206 ? 7.429 -16.618 14.597 1.00 96.44 206 ASP A C 1
ATOM 1618 O O . ASP A 1 206 ? 7.983 -16.106 15.567 1.00 96.44 206 ASP A O 1
ATOM 1622 N N . SER A 1 207 ? 8.036 -17.561 13.871 1.00 97.00 207 SER A N 1
ATOM 1623 C CA . SER A 1 207 ? 9.380 -18.083 14.159 1.00 97.00 207 SER A CA 1
ATOM 1624 C C . SER A 1 207 ? 10.511 -17.068 13.964 1.00 97.00 207 SER A C 1
ATOM 1626 O O . SER A 1 207 ? 11.628 -17.310 14.416 1.00 97.00 207 SE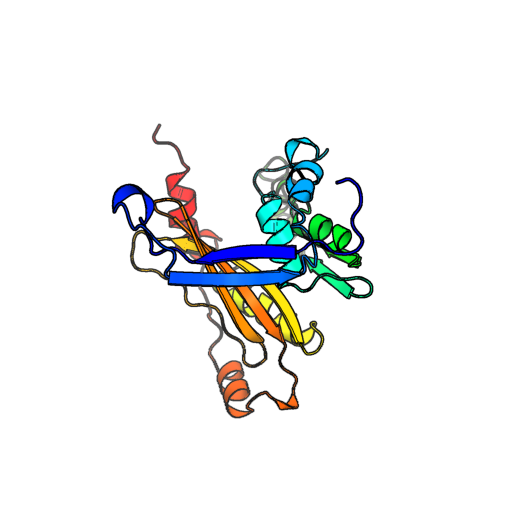R A O 1
ATOM 1628 N N . GLN A 1 208 ? 10.249 -15.948 13.285 1.00 96.56 208 GLN A N 1
ATOM 1629 C CA . GLN A 1 208 ? 11.232 -14.899 13.006 1.00 96.56 208 GLN A CA 1
ATOM 1630 C C . GLN A 1 208 ? 11.098 -13.694 13.944 1.00 96.56 208 GLN A C 1
ATOM 1632 O O . GLN A 1 208 ? 11.843 -12.723 13.802 1.00 96.56 208 GLN A O 1
ATOM 1637 N N . VAL A 1 209 ? 10.156 -13.728 14.888 1.00 96.69 209 VAL A N 1
ATOM 1638 C CA . VAL A 1 209 ? 9.876 -12.598 15.777 1.00 96.69 209 VAL A CA 1
ATOM 1639 C C . VAL A 1 209 ? 10.597 -12.783 17.105 1.00 96.69 209 VAL A C 1
ATOM 1641 O O . VAL A 1 209 ? 10.442 -13.794 17.784 1.00 96.69 209 VAL A O 1
ATOM 1644 N N . SER A 1 210 ? 11.405 -11.786 17.475 1.00 95.88 210 SER A N 1
ATOM 1645 C CA . SER A 1 210 ? 12.093 -11.752 18.770 1.00 95.88 210 SER A CA 1
ATOM 1646 C C . SER A 1 210 ? 11.074 -11.606 19.899 1.00 95.88 210 SER A C 1
ATOM 1648 O O . SER A 1 210 ? 10.239 -10.696 19.883 1.00 95.88 210 SER A O 1
ATOM 1650 N N . GLN A 1 211 ? 11.177 -12.491 20.892 1.00 94.88 211 GLN A N 1
ATOM 1651 C CA . GLN A 1 211 ? 10.337 -12.435 22.087 1.00 94.88 211 GLN A CA 1
ATOM 1652 C C . GLN A 1 211 ? 10.609 -11.158 22.879 1.00 94.88 211 GLN A C 1
ATOM 1654 O O . GLN A 1 211 ? 9.679 -10.500 23.328 1.00 94.88 211 GLN A O 1
ATOM 1659 N N . GLU A 1 212 ? 11.867 -10.725 22.935 1.00 94.81 212 GLU A N 1
ATOM 1660 C CA . GLU A 1 212 ? 12.272 -9.483 23.589 1.00 94.81 212 GLU A CA 1
ATOM 1661 C C . GLU A 1 212 ? 11.623 -8.259 22.920 1.00 94.81 212 GLU A C 1
ATOM 1663 O O . GLU A 1 212 ? 11.132 -7.354 23.598 1.00 94.81 212 GLU A O 1
ATOM 1668 N N . ALA A 1 213 ? 11.568 -8.231 21.582 1.00 93.25 213 ALA A N 1
ATOM 1669 C CA . ALA A 1 213 ? 10.904 -7.162 20.836 1.00 93.25 213 ALA A CA 1
ATOM 1670 C C . ALA A 1 213 ? 9.383 -7.154 21.062 1.00 93.25 213 ALA A C 1
ATOM 1672 O O . ALA A 1 213 ? 8.773 -6.084 21.143 1.00 93.25 213 ALA A O 1
ATOM 1673 N N . LEU A 1 214 ? 8.768 -8.334 21.181 1.00 93.62 214 LEU A N 1
ATOM 1674 C CA . LEU A 1 214 ? 7.341 -8.478 21.457 1.00 93.62 214 LEU A CA 1
ATOM 1675 C C . LEU A 1 214 ? 6.982 -8.061 22.888 1.00 93.62 214 LEU A C 1
ATOM 1677 O O . LEU A 1 214 ? 5.998 -7.346 23.093 1.00 93.62 214 LEU A O 1
ATOM 1681 N N . GLU A 1 215 ? 7.793 -8.445 23.871 1.00 93.06 215 GLU A N 1
ATOM 1682 C CA . GLU A 1 215 ? 7.655 -8.012 25.261 1.00 93.06 215 GLU A CA 1
ATOM 1683 C C . GLU A 1 215 ? 7.805 -6.494 25.377 1.00 93.06 215 GLU A C 1
ATOM 1685 O O . GLU A 1 215 ? 6.959 -5.836 25.982 1.00 93.06 215 GLU A O 1
ATOM 1690 N N . ALA A 1 216 ? 8.822 -5.910 24.736 1.00 91.88 216 ALA A N 1
ATOM 1691 C CA . ALA A 1 216 ? 9.014 -4.462 24.705 1.00 91.88 216 ALA A CA 1
ATOM 1692 C C . ALA A 1 216 ? 7.822 -3.735 24.059 1.00 91.88 216 ALA A C 1
ATOM 1694 O O . ALA A 1 216 ? 7.370 -2.710 24.570 1.00 91.88 216 ALA A O 1
ATOM 1695 N N . TYR A 1 217 ? 7.278 -4.277 22.964 1.00 91.00 217 TYR A N 1
ATOM 1696 C CA . TYR A 1 217 ? 6.084 -3.736 22.316 1.00 91.00 217 TYR A CA 1
ATOM 1697 C C . TYR A 1 217 ? 4.846 -3.827 23.215 1.00 91.00 217 TYR A C 1
ATOM 1699 O O . TYR A 1 217 ? 4.079 -2.873 23.292 1.00 91.00 217 TYR A O 1
ATOM 1707 N N . THR A 1 218 ? 4.649 -4.942 23.914 1.00 88.31 218 THR A N 1
ATOM 1708 C CA . THR A 1 218 ? 3.478 -5.158 24.779 1.00 88.31 218 THR A CA 1
ATOM 1709 C C . THR A 1 218 ? 3.541 -4.294 26.037 1.00 88.31 218 THR A C 1
ATOM 1711 O O . THR A 1 218 ? 2.531 -3.735 26.461 1.00 88.31 218 THR A O 1
ATOM 1714 N N . ASN A 1 219 ? 4.740 -4.137 26.602 1.00 87.38 219 ASN A N 1
ATOM 1715 C CA . ASN A 1 219 ? 4.990 -3.336 27.798 1.00 87.38 219 ASN A CA 1
ATOM 1716 C C . ASN A 1 219 ? 5.063 -1.831 27.515 1.00 87.38 219 ASN A C 1
ATOM 1718 O O . ASN A 1 219 ? 5.113 -1.033 28.455 1.00 87.38 219 ASN A O 1
ATOM 1722 N N . ARG A 1 220 ? 5.074 -1.413 26.241 1.00 85.06 220 ARG A N 1
ATOM 1723 C CA . ARG A 1 220 ? 5.044 0.009 25.903 1.00 85.06 220 ARG A CA 1
ATOM 1724 C C . ARG A 1 220 ? 3.755 0.616 26.448 1.00 85.06 220 ARG A C 1
ATOM 1726 O O . ARG A 1 220 ? 2.663 0.078 26.254 1.00 85.06 220 ARG A O 1
ATOM 1733 N N . GLN A 1 221 ? 3.856 1.772 27.095 1.00 69.75 221 GLN A N 1
ATOM 1734 C CA . GLN A 1 221 ? 2.655 2.539 27.398 1.00 69.75 221 GLN A CA 1
ATOM 1735 C C . GLN A 1 221 ? 2.010 2.931 26.069 1.00 69.75 221 GLN A C 1
ATOM 1737 O O . GLN A 1 221 ? 2.590 3.700 25.300 1.00 69.75 221 GLN A O 1
ATOM 1742 N N . LYS A 1 222 ? 0.827 2.375 25.772 1.00 68.69 222 LYS A N 1
ATOM 1743 C CA . LYS A 1 222 ? 0.038 2.827 24.624 1.00 68.69 222 LYS A CA 1
ATOM 1744 C C . LYS A 1 222 ? -0.145 4.336 24.746 1.00 68.69 222 LYS A C 1
ATOM 1746 O O . LYS A 1 222 ? -0.491 4.835 25.821 1.00 68.69 222 LYS A O 1
ATOM 1751 N N . LEU A 1 223 ? 0.090 5.050 23.646 1.00 65.19 223 LEU A N 1
ATOM 1752 C CA . LEU A 1 223 ? -0.104 6.494 23.596 1.00 65.19 223 LEU A CA 1
ATOM 1753 C C . LEU A 1 223 ? -1.531 6.814 24.041 1.00 65.19 223 LEU A C 1
ATOM 1755 O O . LEU A 1 223 ? -2.500 6.529 23.340 1.00 65.19 223 LEU A O 1
ATOM 1759 N N . THR A 1 224 ? -1.651 7.395 25.231 1.00 57.50 224 THR A N 1
ATOM 1760 C CA . THR A 1 224 ? -2.929 7.857 25.759 1.00 57.50 224 THR A CA 1
ATOM 1761 C C . THR A 1 224 ? -2.997 9.345 25.467 1.00 57.50 224 THR A C 1
ATOM 1763 O O . THR A 1 224 ? -2.324 10.146 26.111 1.00 57.50 224 THR A O 1
ATOM 1766 N N . LEU A 1 225 ? -3.737 9.717 24.426 1.00 61.69 225 LEU A N 1
ATOM 1767 C CA . LEU A 1 225 ? -3.915 11.117 24.056 1.00 61.69 225 LEU A CA 1
ATOM 1768 C C . LEU A 1 225 ? -5.205 11.634 24.691 1.00 61.69 225 LEU A C 1
ATOM 1770 O O . LEU A 1 225 ? -6.292 11.138 24.401 1.00 61.69 225 LEU A O 1
ATOM 1774 N N . ASN A 1 226 ? -5.071 12.632 25.565 1.00 55.19 226 ASN A N 1
ATOM 1775 C CA . ASN A 1 226 ? -6.198 13.313 26.194 1.00 55.19 226 ASN A CA 1
ATOM 1776 C C . ASN A 1 226 ? -6.729 14.388 25.237 1.00 55.19 226 ASN A C 1
ATOM 1778 O O . ASN A 1 226 ? -6.032 15.353 24.935 1.00 55.19 226 ASN A O 1
ATOM 1782 N N . GLY A 1 227 ? -7.957 14.216 24.752 1.00 59.00 227 GLY A N 1
ATOM 1783 C CA . GLY A 1 227 ? -8.621 15.161 23.856 1.00 59.00 227 GLY A CA 1
ATOM 1784 C C . GLY A 1 227 ? -10.050 14.726 23.546 1.00 59.00 227 GLY A C 1
ATOM 1785 O O . GLY A 1 227 ? -10.371 13.539 23.565 1.00 59.00 227 GLY A O 1
ATOM 1786 N N . THR A 1 228 ? -10.919 15.692 23.278 1.00 58.72 228 THR A N 1
ATOM 1787 C CA . THR A 1 228 ? -12.350 15.479 23.003 1.00 58.72 228 THR A CA 1
ATOM 1788 C C . THR A 1 228 ? -12.704 15.643 21.526 1.00 58.72 228 THR A C 1
ATOM 1790 O O . THR A 1 228 ? -13.771 15.202 21.095 1.00 58.72 228 THR A O 1
ATOM 1793 N N . SER A 1 229 ? -11.804 16.225 20.725 1.00 59.25 229 SER A N 1
ATOM 1794 C CA . SER A 1 229 ? -11.982 16.445 19.287 1.00 59.25 229 SER A CA 1
ATOM 1795 C C . SER A 1 229 ? -10.875 15.793 18.447 1.00 59.25 229 SER A C 1
ATOM 1797 O O . SER A 1 229 ? -9.773 15.514 18.919 1.00 59.25 229 SER A O 1
ATOM 1799 N N . ALA A 1 230 ? -11.157 15.540 17.163 1.00 58.88 230 ALA A N 1
ATOM 1800 C CA . ALA A 1 230 ? -10.168 14.960 16.252 1.00 58.88 230 ALA A CA 1
ATOM 1801 C C . ALA A 1 230 ? -8.949 15.877 16.049 1.00 58.88 230 ALA A C 1
ATOM 1803 O O . ALA A 1 230 ? -7.857 15.364 15.832 1.00 58.88 230 ALA A O 1
ATOM 1804 N N . ASP A 1 231 ? -9.112 17.198 16.148 1.00 62.88 231 ASP A N 1
ATOM 1805 C CA . ASP A 1 231 ? -8.026 18.172 15.967 1.00 62.88 231 ASP A CA 1
ATOM 1806 C C . ASP A 1 231 ? -7.196 18.389 17.242 1.00 62.88 231 ASP A C 1
ATOM 1808 O O . ASP A 1 231 ? -6.044 18.823 17.172 1.00 62.88 231 ASP A O 1
ATOM 1812 N N . GLU A 1 232 ? -7.749 18.079 18.418 1.00 65.12 232 GLU A N 1
ATOM 1813 C CA . GLU A 1 232 ? -6.992 17.979 19.675 1.00 65.12 232 GLU A CA 1
ATOM 1814 C C . GLU A 1 232 ? -6.101 16.739 19.686 1.00 65.12 232 GLU A C 1
ATOM 1816 O O . GLU A 1 232 ? -4.935 16.820 20.059 1.00 65.12 232 GLU A O 1
ATOM 1821 N N . LEU A 1 233 ? -6.628 15.609 19.209 1.00 63.06 233 LEU A N 1
ATOM 1822 C CA . LEU A 1 233 ? -5.905 14.336 19.165 1.00 63.06 233 LEU A CA 1
ATOM 1823 C C . LEU A 1 233 ? -4.862 14.258 18.041 1.00 63.06 233 LEU A C 1
ATOM 1825 O O . LEU A 1 233 ? -4.060 13.326 18.022 1.00 63.06 233 LEU A O 1
ATOM 1829 N N . ASN A 1 234 ? -4.892 15.200 17.092 1.00 68.56 234 ASN A N 1
ATOM 1830 C CA . ASN A 1 234 ? -4.072 15.176 15.884 1.00 68.56 234 ASN A CA 1
ATOM 1831 C C . ASN A 1 234 ? -3.507 16.562 15.540 1.00 68.56 234 ASN A C 1
ATOM 1833 O O . ASN A 1 234 ? -4.063 17.254 14.679 1.00 68.56 234 ASN A O 1
ATOM 1837 N N . PRO A 1 235 ? -2.367 16.956 16.133 1.00 64.69 235 PRO A N 1
ATOM 1838 C CA . PRO A 1 235 ? -1.706 18.228 15.834 1.00 64.69 235 PRO A CA 1
ATOM 1839 C C . PRO A 1 235 ? -1.441 18.432 14.332 1.00 64.69 235 PRO A C 1
ATOM 1841 O O . PRO A 1 235 ? -1.681 19.518 13.805 1.00 64.69 235 PRO A O 1
ATOM 1844 N N . PHE A 1 236 ? -1.078 17.359 13.615 1.00 63.25 236 PHE A N 1
ATOM 1845 C CA . PHE A 1 236 ? -0.912 17.362 12.157 1.00 63.25 236 PHE A CA 1
ATOM 1846 C C . PHE A 1 236 ? -2.189 17.775 11.405 1.00 63.25 236 PHE A C 1
ATOM 1848 O O . PHE A 1 236 ? -2.129 18.575 10.473 1.00 63.25 236 PHE A O 1
ATOM 1855 N N . ARG A 1 237 ? -3.366 17.266 11.810 1.00 64.44 237 ARG A N 1
ATOM 1856 C CA . ARG A 1 237 ? -4.641 17.591 11.142 1.00 64.44 237 ARG A CA 1
ATOM 1857 C C . ARG A 1 237 ? -4.946 19.080 11.240 1.00 64.44 237 ARG A C 1
ATOM 1859 O O . ARG A 1 237 ? -5.397 19.664 10.260 1.00 64.44 237 ARG A O 1
ATOM 1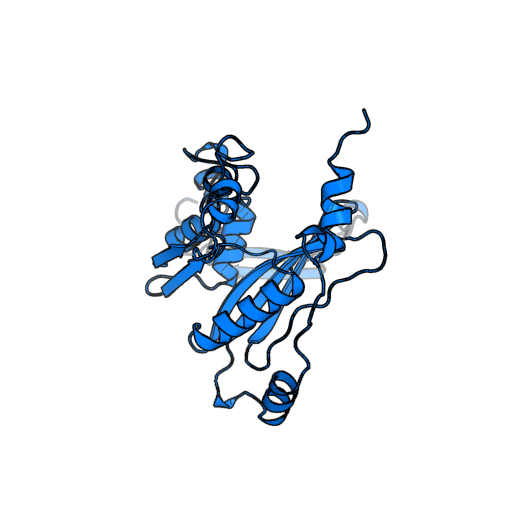866 N N . ARG A 1 238 ? -4.643 19.698 12.383 1.00 60.84 238 ARG A N 1
ATOM 1867 C CA . ARG A 1 238 ? -4.818 21.138 12.591 1.00 60.84 238 ARG A CA 1
ATOM 1868 C C . ARG A 1 238 ? -3.988 21.950 11.597 1.00 60.84 238 ARG A C 1
ATOM 1870 O O . ARG A 1 238 ? -4.528 22.858 10.981 1.00 60.84 238 ARG A O 1
ATOM 1877 N N . GLY A 1 239 ? -2.711 21.613 11.414 1.00 60.72 239 GLY A N 1
ATOM 1878 C CA . GLY A 1 239 ? -1.839 22.288 10.443 1.00 60.72 239 GLY A CA 1
ATOM 1879 C C . GLY A 1 239 ? -2.240 22.033 8.986 1.00 60.72 239 GLY A C 1
ATOM 1880 O O . GLY A 1 239 ? -2.188 22.949 8.166 1.00 60.72 239 GLY A O 1
ATOM 1881 N N . TYR A 1 240 ? -2.683 20.810 8.676 1.00 59.19 240 TYR A N 1
ATOM 1882 C CA . TYR A 1 240 ? -3.118 20.417 7.336 1.00 59.19 240 TYR A CA 1
ATOM 1883 C C . TYR A 1 240 ? -4.415 21.120 6.917 1.00 59.19 240 TYR A C 1
ATOM 1885 O O . TYR A 1 240 ? -4.452 21.718 5.850 1.00 59.19 240 TYR A O 1
ATOM 1893 N N . PHE A 1 241 ? -5.466 21.094 7.748 1.00 61.28 241 PHE A N 1
ATOM 1894 C CA . PHE A 1 241 ? -6.786 21.625 7.381 1.00 61.28 241 PHE A CA 1
ATOM 1895 C C . PHE A 1 241 ? -6.937 23.140 7.580 1.00 61.28 241 PHE A C 1
ATOM 1897 O O . PHE A 1 241 ? -7.650 23.757 6.795 1.00 61.28 241 PHE A O 1
ATOM 1904 N N . LYS A 1 242 ? -6.224 23.767 8.533 1.00 56.25 242 LYS A N 1
ATOM 1905 C CA . LYS A 1 242 ? -6.278 25.234 8.720 1.00 56.25 242 LYS A CA 1
ATOM 1906 C C . LYS A 1 242 ? -5.801 26.031 7.504 1.00 56.25 242 LYS A C 1
ATOM 1908 O O . LYS A 1 242 ? -6.244 27.150 7.318 1.00 56.25 242 LYS A O 1
ATOM 1913 N N . LYS A 1 243 ? -4.903 25.481 6.677 1.00 51.50 243 LYS A N 1
ATOM 1914 C CA . LYS A 1 243 ? -4.394 26.166 5.472 1.00 51.50 243 LYS A CA 1
ATOM 1915 C C . LYS A 1 243 ? -5.323 26.045 4.250 1.00 51.50 243 LYS A C 1
ATOM 1917 O O . LYS A 1 243 ? -5.012 26.627 3.217 1.00 51.50 243 LYS A O 1
ATOM 1922 N N . PHE A 1 244 ? -6.421 25.285 4.346 1.00 52.06 244 PHE A N 1
ATOM 1923 C CA . PHE A 1 244 ? -7.461 25.204 3.305 1.00 52.06 244 PHE A CA 1
ATOM 1924 C C . PHE A 1 244 ? -8.693 26.065 3.617 1.00 52.06 244 PHE A C 1
ATOM 1926 O O . PHE A 1 244 ? -9.566 26.191 2.759 1.00 52.06 244 PHE A O 1
ATOM 1933 N N . GLU A 1 245 ? -8.777 26.649 4.816 1.00 46.31 245 GLU A N 1
ATOM 1934 C CA . GLU A 1 245 ? -9.699 27.752 5.080 1.00 46.31 245 GLU A CA 1
ATOM 1935 C C . GLU A 1 245 ? -9.128 28.973 4.353 1.00 46.31 245 GLU A C 1
ATOM 1937 O O . GLU A 1 245 ? -8.012 29.407 4.635 1.00 46.31 245 GLU A O 1
ATOM 1942 N N . ALA A 1 246 ? -9.836 29.424 3.317 1.00 38.53 246 ALA A N 1
ATOM 1943 C CA . ALA A 1 246 ? -9.435 30.574 2.524 1.00 38.53 246 ALA A CA 1
ATOM 1944 C C . ALA A 1 246 ? -9.251 31.796 3.434 1.00 38.53 246 ALA A C 1
ATOM 1946 O O . ALA A 1 246 ? -10.061 32.024 4.332 1.00 38.53 246 ALA A O 1
ATOM 1947 N N . GLU A 1 247 ? -8.200 32.577 3.184 1.00 38.62 247 GLU A N 1
ATOM 1948 C CA . GLU A 1 247 ? -8.195 33.986 3.572 1.00 38.62 247 GLU A CA 1
ATOM 1949 C C . GLU A 1 247 ? -9.413 34.625 2.883 1.00 38.62 247 GLU A C 1
ATOM 1951 O O . GLU A 1 247 ? -9.444 34.715 1.653 1.00 38.62 247 GLU A O 1
ATOM 1956 N N . GLU A 1 248 ? -10.455 34.934 3.662 1.00 35.09 248 GLU A N 1
ATOM 1957 C CA . GLU A 1 248 ? -11.528 35.848 3.244 1.00 35.09 248 GLU A CA 1
ATOM 1958 C C . GLU A 1 248 ? -10.973 37.256 3.002 1.00 35.09 248 GLU A C 1
ATOM 1960 O O . GLU A 1 248 ? -10.131 37.716 3.812 1.00 35.09 248 GLU A O 1
#

Secondary structure (DSSP, 8-state):
--S-S--EEEEEEPPTTTTTTT--S-SEEEEEE------THHHHHS-GGG-S---TTPPPHHHHHHHHHHTT--TT-EEEETT-TT-HHHHHHHHTT-EEEE----HHHHHTTBTTBSHHHHHHH-TTPPPS-----HHHHHHHHHHHHHHHSPTT-EEEEEEEEESSSS--PPPP-BTTEEEEEEEEEEETTEEEEEEEEEEPPGGGS-HHHHHHHHHS-------SSTTTS-HHHHHHHHTTS---

Radius of gyration: 23.44 Å; chains: 1; bounding box: 62×54×67 Å